Protein AF-T1GBI0-F1 (afdb_monomer_lite)

Organism: Megaselia scalaris (NCBI:txid36166)

Structure (mmCIF, N/CA/C/O backbone):
data_AF-T1GBI0-F1
#
_entry.id   AF-T1GBI0-F1
#
loop_
_atom_site.group_PDB
_atom_site.id
_atom_site.type_symbol
_atom_site.label_atom_id
_atom_site.label_alt_id
_atom_site.label_comp_id
_atom_site.label_asym_id
_atom_site.label_entity_id
_atom_site.label_seq_id
_atom_site.pdbx_PDB_ins_code
_atom_site.Cartn_x
_atom_site.Cartn_y
_atom_site.Cartn_z
_atom_site.occupancy
_atom_site.B_iso_or_equiv
_atom_site.auth_seq_id
_atom_site.auth_comp_id
_atom_site.auth_asym_id
_atom_site.auth_atom_id
_atom_site.pdbx_PDB_model_num
ATOM 1 N N . MET A 1 1 ? -15.115 -3.124 -24.821 1.00 35.88 1 MET A N 1
ATOM 2 C CA . MET A 1 1 ? -15.001 -4.104 -23.710 1.00 35.88 1 MET A CA 1
ATOM 3 C C . MET A 1 1 ? -14.069 -5.283 -24.064 1.00 35.88 1 MET A C 1
ATOM 5 O O . MET A 1 1 ? -14.126 -6.316 -23.413 1.00 35.88 1 MET A O 1
ATOM 9 N N . SER A 1 2 ? -13.185 -5.127 -25.064 1.00 37.44 2 SER A N 1
ATOM 10 C CA . SER A 1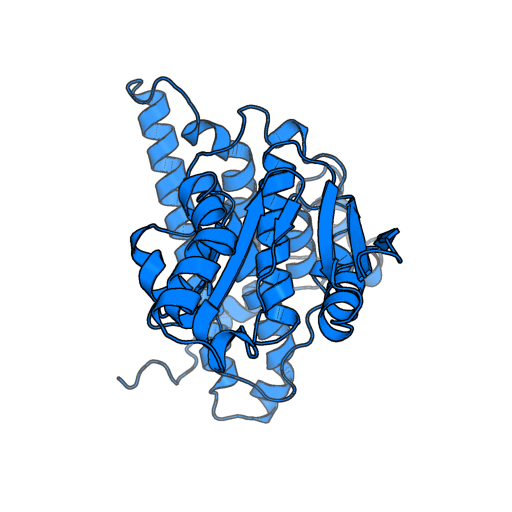 2 ? -12.322 -6.178 -25.642 1.00 37.44 2 SER A CA 1
ATOM 11 C C . SER A 1 2 ? -10.812 -5.949 -25.455 1.00 37.44 2 SER A C 1
ATOM 13 O O . SER A 1 2 ? -10.048 -6.889 -25.641 1.00 37.44 2 SER A O 1
ATOM 15 N N . ASP A 1 3 ? -10.377 -4.755 -25.039 1.00 45.44 3 ASP A N 1
ATOM 16 C CA . ASP A 1 3 ? -8.953 -4.362 -25.089 1.00 45.44 3 ASP A CA 1
ATOM 17 C C . ASP A 1 3 ? -8.144 -4.690 -23.824 1.00 45.44 3 ASP A C 1
ATOM 19 O O . ASP A 1 3 ? -6.932 -4.510 -23.794 1.00 45.44 3 ASP A O 1
ATOM 23 N N . PHE A 1 4 ? -8.779 -5.228 -22.779 1.00 55.19 4 PHE A N 1
ATOM 24 C CA . PHE A 1 4 ? -8.096 -5.593 -21.528 1.00 55.19 4 PHE A CA 1
ATOM 25 C C . PHE A 1 4 ? -7.429 -6.978 -21.548 1.00 55.19 4 PHE A C 1
ATOM 27 O O . PHE A 1 4 ? -6.825 -7.364 -20.552 1.00 55.19 4 PHE A O 1
ATOM 34 N N . LYS A 1 5 ? -7.554 -7.749 -22.638 1.00 62.16 5 LYS A N 1
ATOM 35 C CA . LYS A 1 5 ? -7.064 -9.141 -22.691 1.00 62.16 5 LYS A CA 1
ATOM 36 C C . LYS A 1 5 ? -5.706 -9.318 -23.361 1.00 62.16 5 LYS A C 1
ATOM 38 O O . LYS A 1 5 ? -5.047 -10.320 -23.102 1.00 62.16 5 LYS A O 1
ATOM 43 N N . ASN A 1 6 ? -5.295 -8.387 -24.217 1.00 81.69 6 ASN A N 1
ATOM 44 C CA . ASN A 1 6 ? -4.076 -8.556 -24.998 1.00 81.69 6 ASN A CA 1
ATOM 45 C C . ASN A 1 6 ? -2.936 -7.743 -24.387 1.00 81.69 6 ASN A C 1
ATOM 47 O O . ASN A 1 6 ? -3.083 -6.550 -24.125 1.00 81.69 6 ASN A O 1
ATOM 51 N N . ILE A 1 7 ? -1.810 -8.418 -24.173 1.00 88.56 7 ILE A N 1
ATOM 52 C CA . ILE A 1 7 ? -0.533 -7.793 -23.832 1.00 88.56 7 ILE A CA 1
ATOM 53 C C . ILE A 1 7 ? -0.075 -7.000 -25.062 1.00 88.56 7 ILE A C 1
ATOM 55 O O . ILE A 1 7 ? -0.043 -7.550 -26.166 1.00 88.56 7 ILE A O 1
ATOM 59 N N . ASN A 1 8 ? 0.225 -5.716 -24.882 1.00 91.06 8 ASN A N 1
ATOM 60 C CA . ASN A 1 8 ? 0.738 -4.839 -25.933 1.00 91.06 8 ASN A CA 1
ATOM 61 C C . ASN A 1 8 ? 2.263 -4.639 -25.803 1.00 91.06 8 ASN A C 1
ATOM 63 O O . ASN A 1 8 ? 2.906 -5.202 -24.921 1.00 91.06 8 ASN A O 1
ATOM 67 N N . GLU A 1 9 ? 2.859 -3.878 -26.721 1.00 93.81 9 GLU A N 1
ATOM 68 C CA . GLU A 1 9 ? 4.308 -3.634 -26.725 1.00 93.81 9 GLU A CA 1
ATOM 69 C C . GLU A 1 9 ? 4.762 -2.824 -25.497 1.00 93.81 9 GLU A C 1
ATOM 71 O O . GLU A 1 9 ? 5.751 -3.173 -24.855 1.00 93.81 9 GLU A O 1
ATOM 76 N N . ASP A 1 10 ? 3.989 -1.807 -25.109 1.00 93.44 10 ASP A N 1
ATOM 77 C CA . ASP A 1 10 ? 4.275 -0.963 -23.943 1.00 93.44 10 ASP A CA 1
ATOM 78 C C . ASP A 1 10 ? 4.263 -1.761 -22.628 1.00 93.44 10 ASP A C 1
ATOM 80 O O . ASP A 1 10 ? 5.096 -1.531 -21.752 1.00 93.44 10 ASP A O 1
ATOM 84 N N . ASP A 1 11 ? 3.357 -2.735 -22.501 1.00 93.31 11 ASP A N 1
ATOM 85 C CA . ASP A 1 11 ? 3.278 -3.670 -21.377 1.00 93.31 11 ASP A CA 1
ATOM 86 C C . ASP A 1 11 ? 4.585 -4.476 -21.253 1.00 93.31 11 ASP A C 1
ATOM 88 O O . ASP A 1 11 ? 5.109 -4.660 -20.152 1.00 93.31 11 ASP A O 1
ATOM 92 N N . LEU A 1 12 ? 5.137 -4.937 -22.383 1.00 93.25 12 LEU A N 1
ATOM 93 C CA . LEU A 1 12 ? 6.394 -5.689 -22.416 1.00 93.25 12 LEU A CA 1
ATOM 94 C C . LEU A 1 12 ? 7.598 -4.798 -22.104 1.00 93.25 12 LEU A C 1
ATOM 96 O O . LEU A 1 12 ? 8.472 -5.215 -21.347 1.00 93.25 12 LEU A O 1
ATOM 100 N N . PHE A 1 13 ? 7.639 -3.567 -22.623 1.00 95.88 13 PHE A N 1
ATOM 101 C CA . PHE A 1 13 ? 8.685 -2.611 -22.254 1.00 95.88 13 PHE A CA 1
ATOM 102 C C . PHE A 1 13 ? 8.647 -2.273 -20.765 1.00 95.88 13 PHE A C 1
ATOM 104 O O . PHE A 1 13 ? 9.695 -2.260 -20.120 1.00 95.88 13 PHE A O 1
ATOM 111 N N . LEU A 1 14 ? 7.453 -2.071 -20.201 1.00 96.50 14 LEU A N 1
ATOM 112 C CA . LEU A 1 14 ? 7.280 -1.871 -18.766 1.00 96.50 14 LEU A CA 1
ATOM 113 C C . LEU A 1 14 ? 7.783 -3.086 -17.979 1.00 96.50 14 LEU A C 1
ATOM 115 O O . LEU A 1 14 ? 8.526 -2.914 -17.017 1.00 96.50 14 LEU A O 1
ATOM 119 N N . PHE A 1 15 ? 7.430 -4.306 -18.396 1.00 95.81 15 PHE A N 1
ATOM 120 C CA . PHE A 1 15 ? 7.910 -5.530 -17.753 1.00 95.81 15 PHE A CA 1
ATOM 121 C C . PHE A 1 15 ? 9.444 -5.624 -17.766 1.00 95.81 15 PHE A C 1
ATOM 123 O O . PHE A 1 15 ? 10.054 -5.853 -16.721 1.00 95.81 15 PHE A O 1
ATOM 130 N N . CYS A 1 16 ? 10.073 -5.386 -18.919 1.00 95.81 16 CYS A N 1
ATOM 131 C CA . CYS A 1 16 ? 11.530 -5.383 -19.058 1.00 95.81 16 CYS A CA 1
ATOM 132 C C . CYS A 1 16 ? 12.198 -4.307 -18.192 1.00 95.81 16 CYS A C 1
ATOM 134 O O . CYS A 1 16 ? 13.249 -4.561 -17.612 1.00 95.81 16 CYS A O 1
ATOM 136 N N . ASP A 1 17 ? 11.600 -3.120 -18.064 1.00 96.62 17 ASP A N 1
ATOM 137 C CA . ASP A 1 17 ? 12.143 -2.069 -17.200 1.00 96.62 17 ASP A CA 1
ATOM 138 C C . ASP A 1 17 ? 12.028 -2.416 -15.705 1.00 96.62 17 ASP A C 1
ATOM 140 O O . ASP A 1 17 ? 12.900 -2.035 -14.920 1.00 96.62 17 ASP A O 1
ATOM 144 N N . LEU A 1 18 ? 10.974 -3.133 -15.297 1.00 95.88 18 LEU A N 1
ATOM 145 C CA . LEU A 1 18 ? 10.798 -3.611 -13.919 1.00 95.88 18 LEU A CA 1
ATOM 146 C C . LEU A 1 18 ? 11.784 -4.736 -13.565 1.00 95.88 18 LEU A C 1
ATOM 148 O O . LEU A 1 18 ? 12.277 -4.783 -12.438 1.00 95.88 18 LEU A O 1
ATOM 152 N N . PHE A 1 19 ? 12.093 -5.612 -14.524 1.00 93.62 19 PHE A N 1
ATOM 153 C CA . PHE A 1 19 ? 12.968 -6.778 -14.359 1.00 93.62 19 PHE A CA 1
ATOM 154 C C . PHE A 1 19 ? 14.165 -6.718 -15.322 1.00 93.62 19 PHE A C 1
ATOM 156 O O . PHE A 1 19 ? 14.331 -7.579 -16.182 1.00 93.62 19 PHE A O 1
ATOM 163 N N . TYR A 1 20 ? 14.985 -5.673 -15.176 1.00 93.12 20 TYR A N 1
ATOM 164 C CA . TYR A 1 20 ? 15.986 -5.284 -16.174 1.00 93.12 20 TYR A CA 1
ATOM 165 C C . TYR A 1 20 ? 17.278 -6.118 -16.144 1.00 93.12 20 TYR A C 1
ATOM 167 O O . TYR A 1 20 ? 17.449 -7.030 -16.950 1.00 93.12 20 TYR A O 1
ATOM 175 N N . LEU A 1 21 ? 18.219 -5.811 -15.243 1.00 90.44 21 LEU A N 1
ATOM 176 C CA . LEU A 1 21 ? 19.516 -6.490 -15.144 1.00 90.44 21 LEU A CA 1
ATOM 177 C C . LEU A 1 21 ? 19.934 -6.684 -13.675 1.00 90.44 21 LEU A C 1
ATOM 179 O O . LEU A 1 21 ? 19.479 -5.941 -12.806 1.00 90.44 21 LEU A O 1
ATOM 183 N N . PRO A 1 22 ? 20.857 -7.621 -13.373 1.00 83.31 22 PRO A N 1
ATOM 184 C CA . PRO A 1 22 ? 21.276 -7.903 -11.996 1.00 83.31 22 PRO A CA 1
ATOM 185 C C . PRO A 1 22 ? 21.864 -6.708 -11.231 1.00 83.31 22 PRO A C 1
ATOM 187 O O . PRO A 1 22 ? 21.691 -6.631 -10.021 1.00 83.31 22 PRO A O 1
ATOM 190 N N . PHE A 1 23 ? 22.539 -5.788 -11.929 1.00 82.94 23 PHE A N 1
ATOM 191 C CA . PHE A 1 23 ? 23.244 -4.635 -11.343 1.00 82.94 23 PHE A CA 1
ATOM 192 C C . PHE A 1 23 ? 22.687 -3.287 -11.822 1.00 82.94 23 PHE A C 1
ATOM 194 O O . PHE A 1 23 ? 23.296 -2.233 -11.623 1.00 82.94 23 PHE A O 1
ATOM 201 N N . GLN A 1 24 ? 21.530 -3.296 -12.489 1.00 87.56 24 GLN A N 1
ATOM 202 C CA . GLN A 1 24 ? 20.922 -2.085 -13.022 1.00 87.56 24 GLN A CA 1
ATOM 203 C C . GLN A 1 24 ? 19.400 -2.214 -13.081 1.00 87.56 24 GLN A C 1
ATOM 205 O O . GLN A 1 24 ? 18.864 -3.161 -13.648 1.00 87.56 24 GLN A O 1
ATOM 210 N N . HIS A 1 25 ? 18.715 -1.200 -12.556 1.00 92.12 25 HIS A N 1
ATOM 211 C CA . HIS A 1 25 ? 17.270 -1.038 -12.708 1.00 92.12 25 HIS A CA 1
ATOM 212 C C . HIS A 1 25 ? 16.940 -0.372 -14.048 1.00 92.12 25 HIS A C 1
ATOM 214 O O . HIS A 1 25 ? 17.689 0.498 -14.505 1.00 92.12 25 HIS A O 1
ATOM 220 N N . GLY A 1 26 ? 15.815 -0.751 -14.657 1.00 95.31 26 GLY A N 1
ATOM 221 C CA . GLY A 1 26 ? 15.308 -0.103 -15.866 1.00 95.31 26 GLY A CA 1
ATOM 222 C C . GLY A 1 26 ? 14.770 1.303 -15.596 1.00 95.31 26 GLY A C 1
ATOM 223 O O . GLY A 1 26 ? 14.670 1.759 -14.450 1.00 95.31 26 GLY A O 1
ATOM 224 N N . ASN A 1 27 ? 14.410 2.024 -16.656 1.00 95.38 27 ASN A N 1
ATOM 225 C CA . ASN A 1 27 ? 14.072 3.445 -16.538 1.00 95.38 27 ASN A CA 1
ATOM 226 C C . ASN A 1 27 ? 12.768 3.670 -15.763 1.00 95.38 27 ASN A C 1
ATOM 228 O O . ASN A 1 27 ? 12.730 4.523 -14.870 1.00 95.38 27 ASN A O 1
ATOM 232 N N . GLN A 1 28 ? 11.715 2.894 -16.049 1.00 95.25 28 GLN A N 1
ATOM 233 C CA . GLN A 1 28 ? 10.468 2.982 -15.276 1.00 95.25 28 GLN A CA 1
ATOM 234 C C . GLN A 1 28 ? 10.662 2.560 -13.814 1.00 95.25 28 GLN A C 1
ATOM 236 O O . GLN A 1 28 ? 10.143 3.222 -12.917 1.00 95.25 28 GLN A O 1
ATOM 241 N N . ALA A 1 29 ? 11.461 1.524 -13.549 1.00 95.38 29 ALA A N 1
ATOM 242 C CA . ALA A 1 29 ? 11.787 1.097 -12.188 1.00 95.38 29 ALA A CA 1
ATOM 243 C C . ALA A 1 29 ? 12.472 2.209 -11.376 1.00 95.38 29 ALA A C 1
ATOM 245 O O . ALA A 1 29 ? 12.060 2.522 -10.256 1.00 95.38 29 ALA A O 1
ATOM 246 N N . LEU A 1 30 ? 13.475 2.869 -11.966 1.00 95.12 30 LEU A N 1
ATOM 247 C CA . LEU A 1 30 ? 14.145 4.015 -11.350 1.00 95.12 30 LEU A CA 1
ATOM 248 C C . LEU A 1 30 ? 13.190 5.188 -11.132 1.00 95.12 30 LEU A C 1
ATOM 250 O O . LEU A 1 30 ? 13.275 5.861 -10.106 1.00 95.12 30 LEU A O 1
ATOM 254 N N . LYS A 1 31 ? 12.282 5.448 -12.076 1.00 96.00 31 LYS A N 1
ATOM 255 C CA . LYS A 1 31 ? 11.268 6.495 -11.929 1.00 96.00 31 LYS A CA 1
ATOM 256 C C . LYS A 1 31 ? 10.379 6.232 -10.712 1.00 96.00 31 LYS A C 1
ATOM 258 O O . LYS A 1 31 ? 10.250 7.119 -9.876 1.00 96.00 31 LYS A O 1
ATOM 263 N N . ILE A 1 32 ? 9.855 5.013 -10.566 1.00 96.75 32 ILE A N 1
ATOM 264 C CA . ILE A 1 32 ? 9.028 4.600 -9.420 1.00 96.75 32 ILE A CA 1
ATOM 265 C C . ILE A 1 32 ? 9.794 4.775 -8.097 1.00 96.75 32 ILE A C 1
ATOM 267 O O . ILE A 1 32 ? 9.272 5.394 -7.170 1.00 96.75 32 ILE A O 1
ATOM 271 N N . LEU A 1 33 ? 11.043 4.293 -8.021 1.00 95.38 33 LEU A N 1
ATOM 272 C CA . LEU A 1 33 ? 11.901 4.446 -6.835 1.00 95.38 33 LEU A CA 1
ATOM 273 C C . LEU A 1 33 ? 12.103 5.920 -6.454 1.00 95.38 33 LEU A C 1
ATOM 275 O O . LEU A 1 33 ? 11.929 6.301 -5.295 1.00 95.38 33 LEU A O 1
ATOM 279 N N . ASN A 1 34 ? 12.472 6.752 -7.431 1.00 96.00 34 ASN A N 1
ATOM 280 C CA . ASN A 1 34 ? 12.736 8.176 -7.225 1.00 96.00 34 ASN A CA 1
ATOM 281 C C . ASN A 1 34 ? 11.472 8.949 -6.835 1.00 96.00 34 ASN A C 1
ATOM 283 O O . ASN A 1 34 ? 11.536 9.825 -5.972 1.00 96.00 34 ASN A O 1
ATOM 287 N N . ASP A 1 35 ? 10.337 8.647 -7.467 1.00 97.19 35 ASP A N 1
ATOM 288 C CA . ASP A 1 35 ? 9.062 9.303 -7.186 1.00 97.19 35 ASP A CA 1
ATOM 289 C C . ASP A 1 35 ? 8.581 8.984 -5.773 1.00 97.19 35 ASP A C 1
ATOM 291 O O . ASP A 1 35 ? 8.283 9.915 -5.025 1.00 97.19 35 ASP A O 1
ATOM 295 N N . PHE A 1 36 ? 8.600 7.713 -5.358 1.00 96.69 36 PHE A N 1
ATOM 296 C CA . PHE A 1 36 ? 8.225 7.342 -3.992 1.00 96.69 36 PHE A CA 1
ATOM 297 C C . PHE A 1 36 ? 9.132 8.007 -2.948 1.00 96.69 36 PHE A C 1
ATOM 299 O O . PHE A 1 36 ? 8.645 8.621 -1.997 1.00 96.69 36 PHE A O 1
ATOM 306 N N . TYR A 1 37 ? 10.454 7.937 -3.141 1.00 94.75 37 TYR A N 1
ATOM 307 C CA . TYR A 1 37 ? 11.414 8.557 -2.226 1.00 94.75 37 TYR A CA 1
ATOM 308 C C . TYR A 1 37 ? 11.202 10.068 -2.107 1.00 94.75 37 TYR A C 1
ATOM 310 O O . TYR A 1 37 ? 11.219 10.618 -1.004 1.00 94.75 37 TYR A O 1
ATOM 318 N N . TRP A 1 38 ? 10.974 10.754 -3.228 1.00 96.12 38 TRP A N 1
ATOM 319 C CA . TRP A 1 38 ? 10.718 12.188 -3.205 1.00 96.12 38 TRP A CA 1
ATOM 320 C C . TRP A 1 38 ? 9.392 12.511 -2.510 1.00 96.12 38 TRP A C 1
ATOM 322 O O . TRP A 1 38 ? 9.366 13.408 -1.670 1.00 96.12 38 TRP A O 1
ATOM 332 N N . LEU A 1 39 ? 8.317 11.772 -2.806 1.00 96.75 39 LEU A N 1
ATOM 333 C CA . LEU A 1 39 ? 6.999 11.984 -2.198 1.00 96.75 39 LEU A CA 1
ATOM 334 C C . LEU A 1 39 ? 7.054 11.824 -0.679 1.00 96.75 39 LEU A C 1
ATOM 336 O O . LEU A 1 39 ? 6.554 12.692 0.035 1.00 96.75 39 LEU A O 1
ATOM 340 N N . LYS A 1 40 ? 7.729 10.776 -0.192 1.00 93.31 40 LYS A N 1
ATOM 341 C CA . LYS A 1 40 ? 7.941 10.532 1.239 1.00 93.31 40 LYS A CA 1
ATOM 342 C C . LYS A 1 40 ? 8.684 11.693 1.911 1.00 93.31 40 LYS A C 1
ATOM 344 O O . LYS A 1 40 ? 8.194 12.246 2.887 1.00 93.31 40 LYS A O 1
ATOM 349 N N . ASN A 1 41 ? 9.836 12.102 1.375 1.00 91.94 41 ASN A N 1
ATOM 350 C CA . ASN A 1 41 ? 10.677 13.117 2.027 1.00 91.94 41 ASN A CA 1
ATOM 351 C C . ASN A 1 41 ? 10.103 14.538 1.962 1.00 91.94 41 ASN A C 1
ATOM 353 O O . ASN A 1 41 ? 10.421 15.362 2.818 1.00 91.94 41 ASN A O 1
ATOM 357 N N . ASN A 1 42 ? 9.268 14.831 0.962 1.00 93.19 42 ASN A N 1
ATOM 358 C CA . ASN A 1 42 ? 8.660 16.149 0.772 1.00 93.19 42 ASN A CA 1
ATOM 359 C C . ASN A 1 42 ? 7.214 16.220 1.288 1.00 93.19 42 ASN A C 1
ATOM 361 O O . ASN A 1 42 ? 6.547 17.223 1.059 1.00 93.19 42 ASN A O 1
ATOM 365 N N . ALA A 1 43 ? 6.718 15.205 2.005 1.00 92.94 43 ALA A N 1
ATOM 366 C CA . ALA A 1 43 ? 5.341 15.174 2.507 1.00 92.94 43 ALA A CA 1
ATOM 367 C C . ALA A 1 43 ? 5.023 16.301 3.513 1.00 92.94 43 ALA A C 1
ATOM 369 O O . ALA A 1 43 ? 3.879 16.739 3.607 1.00 92.94 43 ALA A O 1
ATOM 370 N N . ASN A 1 44 ? 6.031 16.850 4.203 1.00 90.94 44 ASN A N 1
ATOM 371 C CA . ASN A 1 44 ? 5.878 17.950 5.170 1.00 90.94 44 ASN A CA 1
ATOM 372 C C . ASN A 1 44 ? 5.204 19.211 4.599 1.00 90.94 44 ASN A C 1
ATOM 374 O O . ASN A 1 44 ? 4.603 19.991 5.343 1.00 90.94 44 ASN A O 1
ATOM 378 N N . VAL A 1 45 ? 5.251 19.411 3.277 1.00 91.25 45 VAL A N 1
ATOM 379 C CA . VAL A 1 45 ? 4.551 20.527 2.618 1.00 91.25 45 VAL A CA 1
ATOM 380 C C . VAL A 1 45 ? 3.027 20.447 2.791 1.00 91.25 45 VAL A C 1
ATOM 382 O O . VAL A 1 45 ? 2.353 21.470 2.717 1.00 91.25 45 VAL A O 1
ATOM 385 N N . LEU A 1 46 ? 2.480 19.254 3.057 1.00 90.44 46 LEU A N 1
ATOM 386 C CA . LEU A 1 46 ? 1.044 19.009 3.237 1.00 90.44 46 LEU A CA 1
ATOM 387 C C . LEU A 1 46 ? 0.538 19.385 4.639 1.00 90.44 46 LEU A C 1
ATOM 389 O O . LEU A 1 46 ? -0.619 19.787 4.783 1.00 90.44 46 LEU A O 1
ATOM 393 N N . VAL A 1 47 ? 1.414 19.295 5.645 1.00 86.50 47 VAL A N 1
ATOM 394 C CA . VAL A 1 47 ? 1.134 19.628 7.057 1.00 86.50 47 VAL A CA 1
ATOM 395 C C . VAL A 1 47 ? 1.218 21.141 7.300 1.00 86.50 47 VAL A C 1
ATOM 397 O O . VAL A 1 47 ? 0.560 21.678 8.187 1.00 86.50 47 VAL A O 1
ATOM 400 N N . SER A 1 48 ? 2.000 21.844 6.474 1.00 72.88 48 SER A N 1
ATOM 401 C CA . SER A 1 48 ? 2.352 23.259 6.638 1.00 72.88 48 SER A CA 1
ATOM 402 C C . SER A 1 48 ? 1.140 24.176 6.894 1.00 72.88 48 SER A C 1
ATOM 404 O O . SER A 1 48 ? 0.190 24.231 6.109 1.00 72.88 48 SER A O 1
ATOM 406 N N . GLY A 1 49 ? 1.207 24.958 7.980 1.00 64.12 49 GLY A N 1
ATOM 407 C CA . GLY A 1 49 ? 0.085 25.759 8.491 1.00 64.12 49 GLY A CA 1
ATOM 408 C C . GLY A 1 49 ? -0.308 26.993 7.666 1.00 64.12 49 GLY A C 1
ATOM 409 O O . GLY A 1 49 ? -1.432 27.474 7.798 1.00 64.12 49 GLY A O 1
ATOM 410 N N . ASN A 1 50 ? 0.558 27.506 6.784 1.00 70.88 50 ASN A N 1
ATOM 411 C CA . ASN A 1 50 ? 0.247 28.681 5.959 1.00 70.88 50 ASN A CA 1
ATOM 412 C C . ASN A 1 50 ? 0.020 28.317 4.484 1.00 70.88 50 ASN A C 1
ATOM 414 O O . ASN A 1 50 ? 0.794 28.690 3.603 1.00 70.88 50 ASN A O 1
ATOM 418 N N . LYS A 1 51 ? -1.086 27.617 4.206 1.00 74.44 51 LYS A N 1
ATOM 419 C CA . LYS A 1 51 ? -1.499 27.204 2.846 1.00 74.44 51 LYS A CA 1
ATOM 420 C C . LYS A 1 51 ? -1.770 28.376 1.881 1.00 74.44 51 LYS A C 1
ATOM 422 O O . LYS A 1 51 ? -1.993 28.149 0.693 1.00 74.44 51 LYS A O 1
ATOM 427 N N . ASN A 1 52 ? -1.751 29.615 2.378 1.00 75.75 52 ASN A N 1
ATOM 428 C CA . ASN A 1 52 ? -1.975 30.831 1.596 1.00 75.75 52 ASN A CA 1
ATOM 429 C C . ASN A 1 52 ? -0.686 31.432 1.009 1.00 75.75 52 ASN A C 1
ATOM 431 O O . ASN A 1 52 ? -0.783 32.302 0.144 1.00 75.75 52 ASN A O 1
ATOM 435 N N . ASP A 1 53 ? 0.501 30.988 1.439 1.00 85.19 53 ASP A N 1
ATOM 436 C CA . ASP A 1 53 ? 1.761 31.397 0.810 1.00 85.19 53 ASP A CA 1
ATOM 437 C C . ASP A 1 53 ? 1.832 30.828 -0.627 1.00 85.19 53 ASP A C 1
ATOM 439 O O . ASP A 1 53 ? 1.704 29.609 -0.805 1.00 85.19 53 ASP A O 1
ATOM 443 N N . PRO A 1 54 ? 2.037 31.668 -1.663 1.00 86.69 54 PRO A N 1
ATOM 444 C CA . PRO A 1 54 ? 2.168 31.218 -3.049 1.00 86.69 54 PRO A CA 1
ATOM 445 C C . PRO A 1 54 ? 3.213 30.112 -3.249 1.00 86.69 54 PRO A C 1
ATOM 447 O O . PRO A 1 54 ? 2.983 29.196 -4.041 1.00 86.69 54 PRO A O 1
ATOM 450 N N . ASN A 1 55 ? 4.329 30.164 -2.516 1.00 87.06 55 ASN A N 1
ATOM 451 C CA . ASN A 1 55 ? 5.398 29.171 -2.614 1.00 87.06 55 ASN A CA 1
ATOM 452 C C . ASN A 1 55 ? 4.954 27.820 -2.041 1.00 87.06 55 ASN A C 1
ATOM 454 O O . ASN A 1 55 ? 5.161 26.783 -2.670 1.00 87.06 55 ASN A O 1
ATOM 458 N N . VAL A 1 56 ? 4.278 27.830 -0.886 1.00 87.56 56 VAL A N 1
ATOM 459 C CA . VAL A 1 56 ? 3.733 26.616 -0.252 1.00 87.56 56 VAL A CA 1
ATOM 460 C C . VAL A 1 56 ? 2.639 26.009 -1.124 1.00 87.56 56 VAL A C 1
ATOM 462 O O . VAL A 1 56 ? 2.631 24.804 -1.360 1.00 87.56 56 VAL A O 1
ATOM 465 N N . LYS A 1 57 ? 1.752 26.837 -1.685 1.00 89.62 57 LYS A N 1
ATOM 466 C CA . LYS A 1 57 ? 0.701 26.374 -2.597 1.00 89.62 57 LYS A CA 1
ATOM 467 C C . LYS A 1 57 ? 1.278 25.708 -3.848 1.00 89.62 57 LYS A C 1
ATOM 469 O O . LYS A 1 57 ? 0.780 24.659 -4.250 1.00 89.62 57 LYS A O 1
ATOM 474 N N . SER A 1 58 ? 2.328 26.285 -4.437 1.00 91.38 58 SER A N 1
ATOM 475 C CA . SER A 1 58 ? 3.026 25.687 -5.581 1.00 91.38 58 SER A CA 1
ATOM 476 C C . SER A 1 58 ? 3.670 24.345 -5.217 1.00 91.38 58 SER A C 1
ATOM 478 O O . SER A 1 58 ? 3.538 23.388 -5.974 1.00 91.38 58 SER A O 1
ATOM 480 N N . ALA A 1 59 ? 4.314 24.249 -4.051 1.00 92.75 59 ALA A N 1
ATOM 481 C CA . ALA A 1 59 ? 4.926 23.006 -3.577 1.00 92.75 59 ALA A CA 1
ATOM 482 C C . ALA A 1 59 ? 3.883 21.904 -3.311 1.00 92.75 59 ALA A C 1
ATOM 484 O O . ALA A 1 59 ? 4.089 20.749 -3.680 1.00 92.75 59 ALA A O 1
ATOM 485 N N . ILE A 1 60 ? 2.727 22.258 -2.736 1.00 93.50 60 ILE A N 1
ATOM 486 C CA . ILE A 1 60 ? 1.599 21.332 -2.555 1.00 93.50 60 ILE A CA 1
ATOM 487 C C . ILE A 1 60 ? 1.083 20.842 -3.914 1.00 93.50 60 ILE A C 1
ATOM 489 O O . ILE A 1 60 ? 0.841 19.649 -4.085 1.00 93.50 60 ILE A O 1
ATOM 493 N N . GLN A 1 61 ? 0.928 21.737 -4.895 1.00 93.94 61 GLN A N 1
ATOM 494 C CA . GLN A 1 61 ? 0.490 21.355 -6.241 1.00 93.94 61 GLN A CA 1
ATOM 495 C C . GLN A 1 61 ? 1.485 20.420 -6.933 1.00 93.94 61 GLN A C 1
ATOM 497 O O . GLN A 1 61 ? 1.059 19.442 -7.543 1.00 93.94 61 GLN A O 1
ATOM 502 N N . GLU A 1 62 ? 2.788 20.680 -6.808 1.00 96.19 62 GLU A N 1
ATOM 503 C CA . GLU A 1 62 ? 3.831 19.787 -7.318 1.00 96.19 62 GLU A CA 1
ATOM 504 C C . GLU A 1 62 ? 3.741 18.404 -6.662 1.00 96.19 62 GLU A C 1
ATOM 506 O O . GLU A 1 62 ? 3.761 17.388 -7.361 1.00 96.19 62 GLU A O 1
ATOM 511 N N . TRP A 1 63 ? 3.570 18.361 -5.336 1.00 96.94 63 TRP A N 1
ATOM 512 C CA . TRP A 1 63 ? 3.439 17.106 -4.602 1.00 96.94 63 TRP A CA 1
ATOM 513 C C . TRP A 1 63 ? 2.222 16.301 -5.064 1.00 96.94 63 TRP A C 1
ATOM 515 O O . TRP A 1 63 ? 2.353 15.121 -5.384 1.00 96.94 63 TRP A O 1
ATOM 525 N N . ILE A 1 64 ? 1.057 16.946 -5.188 1.00 96.19 64 ILE A N 1
ATOM 526 C CA . ILE A 1 64 ? -0.180 16.307 -5.664 1.00 96.19 64 ILE A CA 1
ATOM 527 C C . ILE A 1 64 ? -0.033 15.827 -7.114 1.00 96.19 64 ILE A C 1
ATOM 529 O O . ILE A 1 64 ? -0.432 14.715 -7.447 1.00 96.19 64 ILE A O 1
ATOM 533 N N . GLN A 1 65 ? 0.562 16.632 -7.997 1.00 97.19 65 GLN A N 1
ATOM 534 C CA . GLN A 1 65 ? 0.758 16.230 -9.390 1.00 97.19 65 GLN A CA 1
ATOM 535 C C . GLN A 1 65 ? 1.700 15.024 -9.495 1.00 97.19 65 GLN A C 1
ATOM 537 O O . GLN A 1 65 ? 1.502 14.133 -10.324 1.00 97.19 65 GLN A O 1
ATOM 542 N N . ARG A 1 66 ? 2.749 14.990 -8.670 1.00 97.88 66 ARG A N 1
ATOM 543 C CA . ARG A 1 66 ? 3.697 13.878 -8.654 1.00 97.88 66 ARG A CA 1
ATOM 544 C C . ARG A 1 66 ? 3.096 12.619 -8.032 1.00 97.88 66 ARG A C 1
ATOM 546 O O . ARG A 1 66 ? 3.369 11.535 -8.539 1.00 97.88 66 ARG A O 1
ATOM 553 N N . SER A 1 67 ? 2.245 12.743 -7.012 1.00 97.75 67 SER A N 1
ATOM 554 C CA . SER A 1 67 ? 1.544 11.597 -6.423 1.00 97.75 67 SER A CA 1
ATOM 555 C C . SER A 1 67 ? 0.533 10.980 -7.393 1.00 97.75 67 SER A C 1
ATOM 557 O O . SER A 1 67 ? 0.470 9.760 -7.497 1.00 97.75 67 SER A O 1
ATOM 559 N N . GLN A 1 68 ? -0.167 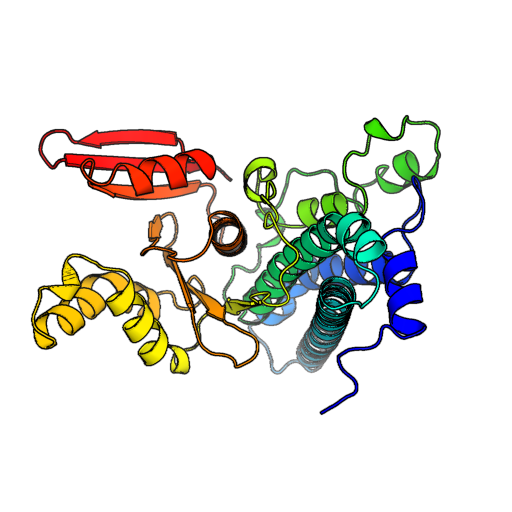11.795 -8.192 1.00 97.56 68 GLN A N 1
ATOM 560 C CA . GLN A 1 68 ? -1.038 11.312 -9.273 1.00 97.56 68 GLN A CA 1
ATOM 561 C C . GLN A 1 68 ? -0.258 10.520 -10.328 1.00 97.56 68 GLN A C 1
ATOM 563 O O . GLN A 1 68 ? -0.632 9.400 -10.662 1.00 97.56 68 GLN A O 1
ATOM 568 N N . LYS A 1 69 ? 0.879 11.050 -10.797 1.00 96.94 69 LYS A N 1
ATOM 569 C CA . LYS A 1 69 ? 1.757 10.329 -11.739 1.00 96.94 69 LYS A CA 1
ATOM 570 C C . LYS A 1 69 ? 2.281 9.014 -11.158 1.00 96.94 69 LYS A C 1
ATOM 572 O O . LYS A 1 69 ? 2.449 8.043 -11.891 1.00 96.94 69 LYS A O 1
ATOM 577 N N . PHE A 1 70 ? 2.565 8.980 -9.857 1.00 97.75 70 PHE A N 1
ATOM 578 C CA . PHE A 1 70 ? 2.979 7.758 -9.172 1.00 97.75 70 PHE A CA 1
ATOM 579 C C . PHE A 1 70 ? 1.845 6.719 -9.114 1.00 97.75 70 PHE A C 1
ATOM 581 O O . PHE A 1 70 ? 2.087 5.547 -9.409 1.00 97.75 70 PHE A O 1
ATOM 588 N N . ASP A 1 71 ? 0.612 7.141 -8.814 1.00 96.88 71 ASP A N 1
ATOM 589 C CA . ASP A 1 71 ? -0.583 6.282 -8.832 1.00 96.88 71 ASP A CA 1
ATOM 590 C C . ASP A 1 71 ? -0.852 5.717 -10.241 1.00 96.88 71 ASP A C 1
ATOM 592 O O . ASP A 1 71 ? -1.061 4.513 -10.385 1.00 96.88 71 ASP A O 1
ATOM 596 N N . GLU A 1 72 ? -0.721 6.534 -11.294 1.00 96.06 72 GLU A N 1
ATOM 597 C CA . GLU A 1 72 ? -0.822 6.102 -12.701 1.00 96.06 72 GLU A CA 1
ATOM 598 C C . GLU A 1 72 ? 0.235 5.044 -13.071 1.00 96.06 72 GLU A C 1
ATOM 600 O O . GLU A 1 72 ? -0.073 4.034 -13.718 1.00 96.06 72 GLU A O 1
ATOM 605 N N . CYS A 1 73 ? 1.486 5.238 -12.637 1.00 95.38 73 CYS A N 1
ATOM 606 C CA . CYS A 1 73 ? 2.552 4.250 -12.814 1.00 95.38 73 CYS A CA 1
ATOM 607 C C . CYS A 1 73 ? 2.206 2.932 -12.101 1.00 95.38 73 CYS A C 1
ATOM 609 O O . CYS A 1 73 ? 2.289 1.865 -12.712 1.00 95.38 73 CYS A O 1
ATOM 611 N N . CYS A 1 74 ? 1.763 2.987 -10.840 1.00 95.19 74 CYS A N 1
ATOM 612 C CA . CYS A 1 74 ? 1.343 1.799 -10.088 1.00 95.19 74 CYS A CA 1
ATOM 613 C C . CYS A 1 74 ? 0.170 1.081 -10.774 1.00 95.19 74 CYS A C 1
ATOM 615 O O . CYS A 1 74 ? 0.168 -0.147 -10.890 1.00 95.19 74 CYS A O 1
ATOM 617 N N . HIS A 1 75 ? -0.798 1.839 -11.297 1.00 93.25 75 HIS A N 1
ATOM 618 C CA . HIS A 1 75 ? -1.940 1.298 -12.029 1.00 93.25 75 HIS A CA 1
ATOM 619 C C . HIS A 1 75 ? -1.530 0.612 -13.341 1.00 93.25 75 HIS A C 1
ATOM 621 O O . HIS A 1 75 ? -2.119 -0.401 -13.729 1.00 93.25 75 HIS A O 1
ATOM 627 N N . SER A 1 76 ? -0.489 1.117 -14.005 1.00 94.19 76 SER A N 1
ATOM 628 C CA . SER A 1 76 ? 0.075 0.500 -15.210 1.00 94.19 76 SER A CA 1
ATOM 629 C C . SER A 1 76 ? 0.702 -0.866 -14.900 1.00 94.19 76 SER A C 1
ATOM 631 O O . SER A 1 76 ? 0.412 -1.841 -15.593 1.00 94.19 76 SER A O 1
ATOM 633 N N . VAL A 1 77 ? 1.466 -0.985 -13.804 1.00 94.50 77 VAL A N 1
ATOM 634 C CA . VAL A 1 77 ? 2.038 -2.274 -13.349 1.00 94.50 77 VAL A CA 1
ATOM 635 C C . VAL A 1 77 ? 0.947 -3.268 -12.941 1.00 94.50 77 VAL A C 1
ATOM 637 O O . VAL A 1 77 ? 1.012 -4.459 -13.254 1.00 94.50 77 VAL A O 1
ATOM 640 N N . TYR A 1 78 ? -0.099 -2.781 -12.281 1.00 91.06 78 TYR A N 1
ATOM 641 C CA . TYR A 1 78 ? -1.263 -3.587 -11.926 1.00 91.06 78 TYR A CA 1
ATOM 642 C C . TYR A 1 78 ? -2.011 -4.103 -13.167 1.00 91.06 78 TYR A C 1
ATOM 644 O O . TYR A 1 78 ? -2.377 -5.277 -13.248 1.00 91.06 78 TYR A O 1
ATOM 652 N N . THR A 1 79 ? -2.193 -3.245 -14.172 1.00 91.81 79 THR A N 1
ATOM 653 C CA . THR A 1 79 ? -2.822 -3.609 -15.449 1.00 91.81 79 THR A CA 1
ATOM 654 C C . THR A 1 79 ? -1.994 -4.649 -16.201 1.00 91.81 79 THR A C 1
ATOM 656 O O . THR A 1 79 ? -2.549 -5.650 -16.659 1.00 91.81 79 THR A O 1
ATOM 659 N N . LEU A 1 80 ? -0.673 -4.466 -16.263 1.00 93.44 80 LEU A N 1
ATOM 660 C CA . LEU A 1 80 ? 0.273 -5.448 -16.797 1.00 93.44 80 LEU A CA 1
ATOM 661 C C . LEU A 1 80 ? 0.119 -6.811 -16.102 1.00 93.44 80 LEU A C 1
ATOM 663 O O . LEU A 1 80 ? -0.038 -7.834 -16.766 1.00 93.44 80 LEU A O 1
ATOM 667 N N . SER A 1 81 ? 0.079 -6.821 -14.768 1.00 91.62 81 SER A N 1
ATOM 668 C CA . SER A 1 81 ? -0.045 -8.050 -13.968 1.00 91.62 81 SER A CA 1
ATOM 669 C C . SER A 1 81 ? -1.359 -8.797 -14.239 1.00 91.62 81 SER A C 1
ATOM 671 O O . SER A 1 81 ? -1.372 -10.024 -14.376 1.00 91.62 81 SER A O 1
ATOM 673 N N . LYS A 1 82 ? -2.468 -8.066 -14.421 1.00 90.19 82 LYS A N 1
ATOM 674 C CA . LYS A 1 82 ? -3.756 -8.642 -14.845 1.00 90.19 82 LYS A CA 1
ATOM 675 C C . LYS A 1 82 ? -3.710 -9.234 -16.252 1.00 90.19 82 LYS A C 1
ATOM 677 O O . LYS A 1 82 ? -4.263 -10.314 -16.483 1.00 90.19 82 LYS A O 1
ATOM 682 N N . LYS A 1 83 ? -3.074 -8.543 -17.200 1.00 91.62 83 LYS A N 1
ATOM 683 C CA . LYS A 1 83 ? -2.930 -9.023 -18.583 1.00 91.62 83 LYS A CA 1
ATOM 684 C C . LYS A 1 83 ? -2.074 -10.289 -18.646 1.00 91.62 83 LYS A C 1
ATOM 686 O O . LYS A 1 83 ? -2.468 -11.241 -19.311 1.00 91.62 83 LYS A O 1
ATOM 691 N N . ILE A 1 84 ? -0.971 -10.344 -17.897 1.00 91.12 84 ILE A N 1
ATOM 692 C CA . ILE A 1 84 ? -0.126 -11.545 -17.789 1.00 91.12 84 ILE A CA 1
ATOM 693 C C . ILE A 1 84 ? -0.916 -12.706 -17.175 1.00 91.12 84 ILE A C 1
ATOM 695 O O . ILE A 1 84 ? -0.969 -13.781 -17.767 1.00 91.12 84 ILE A O 1
ATOM 699 N N . SER A 1 85 ? -1.637 -12.475 -16.075 1.00 89.06 85 SER A N 1
ATOM 700 C CA . SER A 1 85 ? -2.449 -13.515 -15.416 1.00 89.06 85 SER A CA 1
ATOM 701 C C . SER A 1 85 ? -3.583 -14.059 -16.301 1.00 89.06 85 SER A C 1
ATOM 703 O O . SER A 1 85 ? -3.998 -15.213 -16.183 1.00 89.06 85 SER A O 1
ATOM 705 N N . SER A 1 86 ? -4.094 -13.238 -17.222 1.00 88.38 86 SER A N 1
ATOM 706 C CA . SER A 1 86 ? -5.162 -13.611 -18.158 1.00 88.38 86 SER A CA 1
ATOM 707 C C . SER A 1 86 ? -4.665 -14.047 -19.539 1.00 88.38 86 SER A C 1
ATOM 709 O O . SER A 1 86 ? -5.490 -14.374 -20.398 1.00 88.38 86 SER A O 1
ATOM 711 N N . CYS A 1 87 ? -3.349 -14.110 -19.761 1.00 88.56 87 CYS A N 1
ATOM 712 C CA . CYS A 1 87 ? -2.809 -14.378 -21.086 1.00 88.56 87 CYS A CA 1
ATOM 713 C C . CYS A 1 87 ? -3.131 -15.804 -21.573 1.00 88.56 87 CYS A C 1
ATOM 715 O O . CYS A 1 87 ? -3.380 -16.739 -20.794 1.00 88.56 87 CYS A O 1
ATOM 717 N N . ALA A 1 88 ? -3.168 -15.952 -22.901 1.00 88.56 88 ALA A N 1
ATOM 718 C CA . ALA A 1 88 ? -3.509 -17.209 -23.562 1.00 88.56 88 ALA A CA 1
ATOM 719 C C . ALA A 1 88 ? -2.420 -18.281 -23.385 1.00 88.56 88 ALA A C 1
ATOM 721 O O . ALA A 1 88 ? -2.742 -19.460 -23.249 1.00 88.56 88 ALA A O 1
ATOM 722 N N . ASN A 1 89 ? -1.144 -17.878 -23.362 1.00 90.56 89 ASN A N 1
ATOM 723 C CA . ASN A 1 89 ? -0.022 -18.784 -23.139 1.00 90.56 89 ASN A CA 1
ATOM 724 C C . ASN A 1 89 ? 0.140 -19.064 -21.637 1.00 90.56 89 ASN A C 1
ATOM 726 O O . ASN A 1 89 ? 0.688 -18.246 -20.900 1.00 90.56 89 ASN A O 1
ATOM 730 N N . LYS A 1 90 ? -0.341 -20.225 -21.182 1.00 89.81 90 LYS A N 1
ATOM 731 C CA . LYS A 1 90 ? -0.306 -20.587 -19.760 1.00 89.81 90 LYS A CA 1
ATOM 732 C C . LYS A 1 90 ? 1.092 -20.871 -19.225 1.00 89.81 90 LYS A C 1
ATOM 73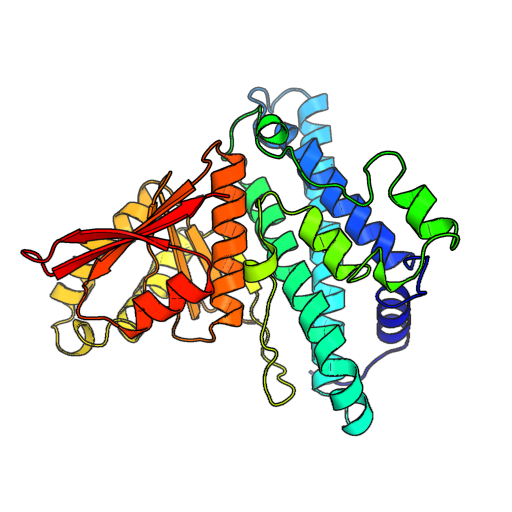4 O O . LYS A 1 90 ? 1.330 -20.532 -18.074 1.00 89.81 90 LYS A O 1
ATOM 739 N N . GLU A 1 91 ? 2.012 -21.372 -20.043 1.00 90.88 91 GLU A N 1
ATOM 740 C CA . GLU A 1 91 ? 3.412 -21.563 -19.634 1.00 90.88 91 GLU A CA 1
ATOM 741 C C . GLU A 1 91 ? 4.041 -20.218 -19.247 1.00 90.88 91 GLU A C 1
ATOM 743 O O . GLU A 1 91 ? 4.487 -20.035 -18.118 1.00 90.88 91 GLU A O 1
ATOM 748 N N . LEU A 1 92 ? 3.931 -19.219 -20.134 1.00 89.75 92 LEU A N 1
ATOM 749 C CA . LEU A 1 92 ? 4.415 -17.861 -19.861 1.00 89.75 92 LEU A CA 1
ATOM 750 C C . LEU A 1 92 ? 3.746 -17.252 -18.621 1.00 89.75 92 LEU A C 1
ATOM 752 O O . LEU A 1 92 ? 4.398 -16.595 -17.815 1.00 89.75 92 LEU A O 1
ATOM 756 N N . CYS A 1 93 ? 2.436 -17.462 -18.470 1.00 90.06 93 CYS A N 1
ATOM 757 C CA . CYS A 1 93 ? 1.699 -17.002 -17.300 1.00 90.06 93 CYS A CA 1
ATOM 758 C C . CYS A 1 93 ? 2.280 -17.586 -16.010 1.00 90.06 93 CYS A C 1
ATOM 760 O O . CYS A 1 93 ? 2.530 -16.834 -15.077 1.00 90.06 93 CYS A O 1
ATOM 762 N N . HIS A 1 94 ? 2.465 -18.905 -15.937 1.00 89.25 94 HIS A N 1
ATOM 763 C CA . HIS A 1 94 ? 2.937 -19.571 -14.725 1.00 89.25 94 HIS A CA 1
ATOM 764 C C . HIS A 1 94 ? 4.382 -19.197 -14.382 1.00 89.25 94 HIS A C 1
ATOM 766 O O . HIS A 1 94 ? 4.670 -18.981 -13.205 1.00 89.25 94 HIS A O 1
ATOM 772 N N . ASP A 1 95 ? 5.242 -19.027 -15.388 1.00 91.94 95 ASP A N 1
ATOM 773 C CA . ASP A 1 95 ? 6.635 -18.613 -15.191 1.00 91.94 95 ASP A CA 1
ATOM 774 C C . ASP A 1 95 ? 6.759 -17.171 -14.677 1.00 91.94 95 ASP A C 1
ATOM 776 O O . ASP A 1 95 ? 7.627 -16.877 -13.856 1.00 91.94 95 ASP A O 1
ATOM 780 N N . LEU A 1 96 ? 5.898 -16.257 -15.142 1.00 92.69 96 LEU A N 1
ATOM 781 C CA . LEU A 1 96 ? 5.991 -14.831 -14.803 1.00 92.69 96 LEU A CA 1
ATOM 782 C C . LEU A 1 96 ? 5.095 -14.400 -13.633 1.00 92.69 96 LEU A C 1
ATOM 784 O O . LEU A 1 96 ? 5.297 -13.318 -13.075 1.00 92.69 96 LEU A O 1
ATOM 788 N N . PHE A 1 97 ? 4.105 -15.213 -13.255 1.00 90.12 97 PHE A N 1
ATOM 789 C CA . PHE A 1 97 ? 3.062 -14.813 -12.308 1.00 90.12 97 PHE A CA 1
ATOM 790 C C . PHE A 1 97 ? 3.617 -14.377 -10.951 1.00 90.12 97 PHE A C 1
ATOM 792 O O . PHE A 1 97 ? 3.205 -13.332 -10.453 1.00 90.12 97 PHE A O 1
ATOM 799 N N . SER A 1 98 ? 4.557 -15.129 -10.371 1.00 89.38 98 SER A N 1
ATOM 800 C CA . SER A 1 98 ? 5.139 -14.807 -9.060 1.00 89.38 98 SER A CA 1
ATOM 801 C C . SER A 1 98 ? 5.833 -13.441 -9.066 1.00 89.38 98 SER A C 1
ATOM 803 O O . SER A 1 98 ? 5.573 -12.613 -8.197 1.00 89.38 98 SER A O 1
ATOM 805 N N . TYR A 1 99 ? 6.624 -13.155 -10.103 1.00 91.19 99 TYR A N 1
ATOM 806 C CA . TYR A 1 99 ? 7.308 -11.873 -10.270 1.00 91.19 99 TYR A CA 1
ATOM 807 C C . TYR A 1 99 ? 6.320 -10.707 -10.378 1.00 91.19 99 TYR A C 1
ATOM 809 O O . TYR A 1 99 ? 6.459 -9.708 -9.670 1.00 91.19 99 TYR A O 1
ATOM 817 N N . CYS A 1 100 ? 5.301 -10.838 -11.235 1.00 92.00 100 CYS A N 1
ATOM 818 C CA . CYS A 1 100 ? 4.259 -9.823 -11.398 1.00 92.00 100 CYS A CA 1
ATOM 819 C C . CYS A 1 100 ? 3.449 -9.616 -10.116 1.00 92.00 100 CYS A C 1
ATOM 821 O O . CYS A 1 100 ? 3.146 -8.481 -9.750 1.00 92.00 100 CYS A O 1
ATOM 823 N N . TRP A 1 101 ? 3.108 -10.705 -9.429 1.00 89.31 101 TRP A N 1
ATOM 824 C CA . TRP A 1 101 ? 2.374 -10.664 -8.173 1.00 89.31 101 TRP A CA 1
ATOM 825 C C . TRP A 1 101 ? 3.141 -9.896 -7.095 1.00 89.31 101 TRP A C 1
ATOM 827 O O . TRP A 1 101 ? 2.564 -9.020 -6.444 1.00 89.31 101 TRP A O 1
ATOM 837 N N . ASP A 1 102 ? 4.435 -10.176 -6.939 1.00 89.62 102 ASP A N 1
ATOM 838 C CA . ASP A 1 102 ? 5.259 -9.568 -5.896 1.00 89.62 102 ASP A CA 1
ATOM 839 C C . ASP A 1 102 ? 5.464 -8.067 -6.127 1.00 89.62 102 ASP A C 1
ATOM 841 O O . ASP A 1 102 ? 5.264 -7.271 -5.204 1.00 89.62 102 ASP A O 1
ATOM 845 N N . ILE A 1 103 ? 5.794 -7.647 -7.357 1.00 92.50 103 ILE A N 1
ATOM 846 C CA . ILE A 1 103 ? 5.953 -6.216 -7.659 1.00 92.50 103 ILE A CA 1
ATOM 847 C C . ILE A 1 103 ? 4.622 -5.466 -7.544 1.00 92.50 103 ILE A C 1
ATOM 849 O O . ILE A 1 103 ? 4.589 -4.381 -6.963 1.00 92.50 103 ILE A O 1
ATOM 853 N N . ALA A 1 104 ? 3.512 -6.039 -8.026 1.00 91.94 104 ALA A N 1
ATOM 854 C CA . ALA A 1 104 ? 2.194 -5.420 -7.902 1.00 91.94 104 ALA A CA 1
ATOM 855 C C . ALA A 1 104 ? 1.798 -5.257 -6.430 1.00 91.94 104 ALA A C 1
ATOM 857 O O . ALA A 1 104 ? 1.333 -4.194 -6.026 1.00 91.94 104 ALA A O 1
ATOM 858 N N . THR A 1 105 ? 2.048 -6.282 -5.615 1.00 88.75 105 THR A N 1
ATOM 859 C CA . THR A 1 105 ? 1.788 -6.260 -4.174 1.00 88.75 105 THR A CA 1
ATOM 860 C C . THR A 1 105 ? 2.613 -5.189 -3.461 1.00 88.75 105 THR A C 1
ATOM 862 O O . THR A 1 105 ? 2.064 -4.410 -2.678 1.00 88.75 105 THR A O 1
ATOM 865 N N . ALA A 1 106 ? 3.917 -5.111 -3.744 1.00 91.56 106 ALA A N 1
ATOM 866 C CA . ALA A 1 106 ? 4.780 -4.089 -3.162 1.00 91.56 106 ALA A CA 1
ATOM 867 C C . ALA A 1 106 ? 4.279 -2.682 -3.523 1.00 91.56 106 ALA A C 1
ATOM 869 O O . ALA A 1 106 ? 4.111 -1.837 -2.644 1.00 91.56 106 ALA A O 1
ATOM 870 N N . LEU A 1 107 ? 3.955 -2.441 -4.796 1.00 94.31 107 LEU A N 1
ATOM 871 C CA . LEU A 1 107 ? 3.453 -1.143 -5.246 1.00 94.31 107 LEU A CA 1
ATOM 872 C C . LEU A 1 107 ? 2.083 -0.787 -4.663 1.00 94.31 107 LEU A C 1
ATOM 874 O O . LEU A 1 107 ? 1.858 0.386 -4.378 1.00 94.31 107 LEU A O 1
ATOM 878 N N . THR A 1 108 ? 1.196 -1.756 -4.410 1.00 92.44 108 THR A N 1
ATOM 879 C CA . THR A 1 108 ? -0.069 -1.504 -3.698 1.00 92.44 108 THR A CA 1
ATOM 880 C C . THR A 1 108 ? 0.183 -0.926 -2.306 1.00 92.44 108 THR A C 1
ATOM 882 O O . THR A 1 108 ? -0.442 0.068 -1.940 1.00 92.44 108 THR A O 1
ATOM 885 N N . VAL A 1 109 ? 1.128 -1.495 -1.549 1.00 93.00 109 VAL A N 1
ATOM 886 C CA . VAL A 1 109 ? 1.496 -1.011 -0.206 1.00 93.00 109 VAL A CA 1
ATOM 887 C C . VAL A 1 109 ? 2.112 0.388 -0.271 1.00 93.00 109 VAL A C 1
ATOM 889 O O . VAL A 1 109 ? 1.687 1.283 0.461 1.00 93.00 109 VAL A O 1
ATOM 892 N N . LEU A 1 110 ? 3.078 0.604 -1.170 1.00 95.31 110 LEU A N 1
ATOM 893 C CA . LEU A 1 110 ? 3.726 1.909 -1.336 1.00 95.31 110 LEU A CA 1
ATOM 894 C C . LEU A 1 110 ? 2.711 2.987 -1.743 1.00 95.31 110 LEU A C 1
ATOM 896 O O . LEU A 1 110 ? 2.696 4.079 -1.178 1.00 95.31 110 LEU A O 1
ATOM 900 N N . ASN A 1 111 ? 1.832 2.684 -2.696 1.00 96.56 111 ASN A N 1
ATOM 901 C CA . ASN A 1 111 ? 0.813 3.616 -3.163 1.00 96.56 111 ASN A CA 1
ATOM 902 C C . ASN A 1 111 ? -0.233 3.926 -2.083 1.00 96.56 111 ASN A C 1
ATOM 904 O O . ASN A 1 111 ? -0.611 5.082 -1.905 1.00 96.56 111 ASN A O 1
ATOM 908 N N . ALA A 1 112 ? -0.650 2.927 -1.303 1.00 95.75 112 ALA A N 1
ATOM 909 C CA . ALA A 1 112 ? -1.523 3.139 -0.152 1.00 95.75 112 ALA A CA 1
ATOM 910 C C . ALA A 1 112 ? -0.879 4.071 0.890 1.00 95.75 112 ALA A C 1
ATOM 912 O O . ALA A 1 112 ? -1.547 4.967 1.404 1.00 95.75 112 ALA A O 1
ATOM 913 N N . PHE A 1 113 ? 0.425 3.925 1.144 1.00 96.31 113 PHE A N 1
ATOM 914 C CA . PHE A 1 113 ? 1.158 4.823 2.036 1.00 96.31 113 PHE A CA 1
ATOM 915 C C . PHE A 1 113 ? 1.263 6.253 1.483 1.00 96.31 113 PHE A C 1
ATOM 917 O O . PHE A 1 113 ? 1.077 7.210 2.228 1.00 96.31 113 PHE A O 1
ATOM 924 N N . VAL A 1 114 ? 1.473 6.434 0.173 1.00 97.25 114 VAL A N 1
ATOM 925 C CA . VAL A 1 114 ? 1.413 7.769 -0.460 1.00 97.25 114 VAL A CA 1
ATOM 926 C C . VAL A 1 114 ? 0.019 8.389 -0.316 1.00 97.25 114 VAL A C 1
ATOM 928 O O . VAL A 1 114 ? -0.093 9.575 -0.009 1.00 97.25 114 VAL A O 1
ATOM 931 N N . LYS A 1 115 ? -1.052 7.602 -0.485 1.00 96.62 115 LYS A N 1
ATOM 932 C CA . LYS A 1 115 ? -2.434 8.065 -0.263 1.00 96.62 115 LYS A CA 1
ATOM 933 C C . LYS A 1 115 ? -2.683 8.449 1.194 1.00 96.62 115 LYS A C 1
ATOM 935 O O . LYS A 1 115 ? -3.379 9.425 1.442 1.00 96.62 115 LYS A O 1
ATOM 940 N N . TRP A 1 116 ? -2.082 7.733 2.141 1.00 96.38 116 TRP A N 1
ATOM 941 C CA . TRP A 1 116 ? -2.104 8.106 3.554 1.00 96.38 116 TRP A CA 1
ATOM 942 C C . TRP A 1 116 ? -1.355 9.422 3.818 1.00 96.38 116 TRP A C 1
ATOM 944 O O . TRP A 1 116 ? -1.908 10.320 4.447 1.00 96.38 116 TRP A O 1
ATOM 954 N N . LEU A 1 117 ? -0.156 9.608 3.250 1.00 95.56 117 LEU A N 1
ATOM 955 C CA . LEU A 1 117 ? 0.569 10.885 3.328 1.00 95.56 117 LEU A CA 1
ATOM 956 C C . LEU A 1 117 ? -0.253 12.047 2.748 1.00 95.56 117 LEU A C 1
ATOM 958 O O . LEU A 1 117 ? -0.198 13.162 3.258 1.00 95.56 117 LEU A O 1
ATOM 962 N N . ALA A 1 118 ? -1.061 11.803 1.716 1.00 95.62 118 ALA A N 1
ATOM 963 C CA . ALA A 1 118 ? -1.920 12.834 1.137 1.00 95.62 118 ALA A CA 1
ATOM 964 C C . ALA A 1 118 ? -2.971 13.387 2.125 1.00 95.62 118 ALA A C 1
ATOM 966 O O . ALA A 1 118 ? -3.459 14.498 1.911 1.00 95.62 118 ALA A O 1
ATOM 967 N N . LEU A 1 119 ? -3.290 12.663 3.210 1.00 93.44 119 LEU A N 1
ATOM 968 C CA . LEU A 1 119 ? -4.172 13.151 4.277 1.00 93.44 119 LEU A CA 1
ATOM 969 C C . LEU A 1 119 ? -3.540 14.301 5.077 1.00 93.44 119 LEU A C 1
ATOM 971 O O . LEU A 1 119 ? -4.256 15.144 5.609 1.00 93.44 119 LEU A O 1
ATOM 975 N N . GLY A 1 120 ? -2.204 14.356 5.157 1.00 91.94 120 GLY A N 1
ATOM 976 C CA . GLY A 1 120 ? -1.488 15.367 5.942 1.00 91.94 120 GLY A CA 1
ATOM 977 C C . GLY A 1 120 ? -1.647 15.217 7.462 1.00 91.94 120 GLY A C 1
ATOM 978 O O . GLY A 1 120 ? -1.364 16.161 8.193 1.00 91.94 120 GLY A O 1
ATOM 979 N N . CYS A 1 121 ? -2.106 14.057 7.940 1.00 89.88 121 CYS A N 1
ATOM 980 C CA . CYS A 1 121 ? -2.334 13.756 9.357 1.00 89.88 121 CYS A CA 1
ATOM 981 C C . CYS A 1 121 ? -1.117 13.050 9.982 1.00 89.88 121 CYS A C 1
ATOM 983 O O . CYS A 1 121 ? -1.181 11.879 10.346 1.00 89.88 121 CYS A O 1
ATOM 985 N N . PHE A 1 122 ? 0.017 13.750 10.046 1.00 90.75 122 PHE A N 1
ATOM 986 C CA . PHE A 1 122 ? 1.260 13.264 10.657 1.00 90.75 122 PHE A CA 1
ATOM 987 C C . PHE A 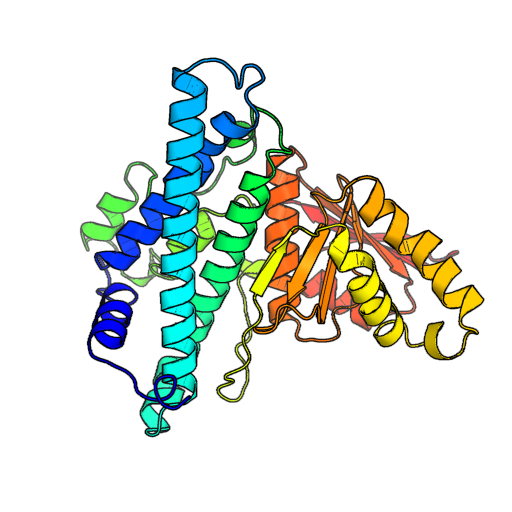1 122 ? 2.103 14.441 11.173 1.00 90.75 122 PHE A C 1
ATOM 989 O O . PHE A 1 122 ? 1.917 15.576 10.722 1.00 90.75 122 PHE A O 1
ATOM 996 N N . PRO A 1 123 ? 3.029 14.217 12.120 1.00 89.00 123 PRO A N 1
ATOM 997 C CA . PRO A 1 123 ? 3.824 15.292 12.701 1.00 89.00 123 PRO A CA 1
ATOM 998 C C . PRO A 1 123 ? 4.904 15.813 11.733 1.00 89.00 123 PRO A C 1
ATOM 1000 O O . PRO A 1 123 ? 5.437 15.075 10.905 1.00 89.00 123 PRO A O 1
ATOM 1003 N N . GLU A 1 124 ? 5.288 17.090 11.864 1.00 85.38 124 GLU A N 1
ATOM 1004 C CA . GLU A 1 124 ? 6.272 17.754 10.980 1.00 85.38 124 GLU A CA 1
ATOM 1005 C C . GLU A 1 124 ? 7.655 17.074 10.967 1.00 85.38 124 GLU A C 1
ATOM 1007 O O . GLU A 1 124 ? 8.435 17.203 10.020 1.00 85.38 124 GLU A O 1
ATOM 1012 N N . ASN A 1 125 ? 7.979 16.334 12.024 1.00 83.75 125 ASN A N 1
ATOM 1013 C CA . ASN A 1 125 ? 9.225 15.595 12.179 1.00 83.75 125 ASN A CA 1
ATOM 1014 C C . ASN A 1 125 ? 9.117 14.123 11.738 1.00 83.75 125 ASN A C 1
ATOM 1016 O O . ASN A 1 125 ? 9.938 13.318 12.174 1.00 83.75 125 ASN A O 1
ATOM 1020 N N . ILE A 1 126 ? 8.178 13.774 10.847 1.00 85.69 126 ILE A N 1
ATOM 1021 C CA . ILE A 1 126 ? 8.005 12.424 10.269 1.00 85.69 126 ILE A CA 1
ATOM 1022 C C . ILE A 1 126 ? 9.333 11.750 9.879 1.00 85.69 126 ILE A C 1
ATOM 1024 O O . ILE A 1 126 ? 9.572 10.588 10.198 1.00 85.69 126 ILE A O 1
ATOM 1028 N N . ASN A 1 127 ? 10.254 12.496 9.260 1.00 80.56 127 ASN A N 1
ATOM 1029 C CA . ASN A 1 127 ? 11.543 11.968 8.806 1.00 80.56 127 ASN A CA 1
ATOM 1030 C C . ASN A 1 127 ? 12.474 11.555 9.964 1.00 80.56 127 ASN A C 1
ATOM 1032 O O . ASN A 1 127 ? 13.329 10.689 9.780 1.00 80.5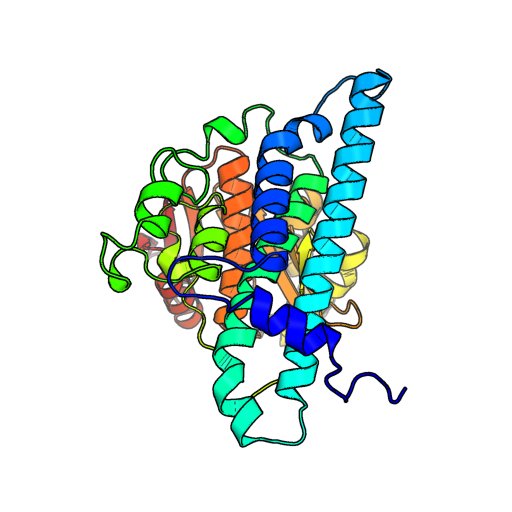6 127 ASN A O 1
ATOM 1036 N N . SER A 1 128 ? 12.298 12.117 11.163 1.00 80.69 128 SER A N 1
ATOM 1037 C CA . SER A 1 128 ? 13.102 11.790 12.349 1.00 80.69 128 SER A CA 1
ATOM 1038 C C . SER A 1 128 ? 12.809 10.396 12.898 1.00 80.69 128 SER A C 1
ATOM 1040 O O . SER A 1 128 ? 13.684 9.799 13.520 1.00 80.69 128 SER A O 1
ATOM 1042 N N . TYR A 1 129 ? 11.611 9.865 12.648 1.00 75.44 129 TYR A N 1
ATOM 1043 C CA . TYR A 1 129 ? 11.180 8.561 13.150 1.00 75.44 129 TYR A CA 1
ATOM 1044 C C . TYR A 1 129 ? 11.536 7.401 12.215 1.00 75.44 129 TYR A C 1
ATOM 1046 O O . TYR A 1 129 ? 11.335 6.253 12.570 1.00 75.44 129 TYR A O 1
ATOM 1054 N N . THR A 1 130 ? 12.088 7.667 11.028 1.00 67.06 130 THR A N 1
ATOM 1055 C CA . THR A 1 130 ? 12.268 6.643 9.976 1.00 67.06 130 THR A CA 1
ATOM 1056 C C . THR A 1 130 ? 13.730 6.234 9.750 1.00 67.06 130 THR A C 1
ATOM 1058 O O . THR A 1 130 ? 14.133 5.907 8.634 1.00 67.06 130 THR A O 1
ATOM 1061 N N . GLN A 1 131 ? 14.555 6.281 10.801 1.00 60.56 131 GLN A N 1
ATOM 1062 C CA . GLN A 1 131 ? 15.996 6.016 10.719 1.00 60.56 131 GLN A CA 1
ATOM 1063 C C . GLN A 1 131 ? 16.318 4.527 10.890 1.00 60.56 131 GLN A C 1
ATOM 1065 O O . GLN A 1 131 ? 15.876 3.923 11.858 1.00 60.56 131 GLN A O 1
ATOM 1070 N N . GLY A 1 132 ? 17.180 3.967 10.030 1.00 59.00 132 GLY A N 1
ATOM 1071 C CA . GLY A 1 132 ? 17.833 2.684 10.337 1.00 59.00 132 GLY A CA 1
ATOM 1072 C C . GLY A 1 132 ? 18.145 1.750 9.168 1.00 59.00 132 GLY A C 1
ATOM 1073 O O . GLY A 1 132 ? 18.953 0.841 9.344 1.00 59.00 132 GLY A O 1
ATOM 1074 N N . SER A 1 133 ? 17.579 1.954 7.973 1.00 65.56 133 SER A N 1
ATOM 1075 C CA . SER A 1 133 ? 17.787 1.045 6.835 1.00 65.56 133 SER A CA 1
ATOM 1076 C C . SER A 1 133 ? 18.686 1.640 5.743 1.00 65.56 133 SER A C 1
ATOM 1078 O O . SER A 1 133 ? 18.562 2.801 5.347 1.00 65.56 133 SER A O 1
ATOM 1080 N N . PHE A 1 134 ? 19.613 0.826 5.227 1.00 77.81 134 PHE A N 1
ATOM 1081 C CA . PHE A 1 134 ? 20.317 1.145 3.985 1.00 77.81 134 PHE A CA 1
ATOM 1082 C C . PHE A 1 134 ? 19.358 0.968 2.804 1.00 77.81 134 PHE A C 1
ATOM 1084 O O . PHE A 1 134 ? 18.821 -0.125 2.586 1.00 77.81 134 PHE A O 1
ATOM 1091 N N . THR A 1 135 ? 19.166 2.043 2.047 1.00 84.88 135 THR A N 1
ATOM 1092 C CA . THR A 1 135 ? 18.270 2.112 0.887 1.00 84.88 135 THR A CA 1
ATOM 1093 C C . THR A 1 135 ? 19.058 2.419 -0.382 1.00 84.88 135 THR A C 1
ATOM 1095 O O . THR A 1 135 ? 20.222 2.816 -0.316 1.00 84.88 135 THR A O 1
ATOM 1098 N N . TRP A 1 136 ? 18.390 2.342 -1.536 1.00 85.06 136 TRP A N 1
ATOM 1099 C CA . TRP A 1 136 ? 18.924 2.783 -2.829 1.00 85.06 136 TRP A CA 1
ATOM 1100 C C . TRP A 1 136 ? 19.556 4.191 -2.809 1.00 85.06 136 TRP A C 1
ATOM 1102 O O . TRP A 1 136 ? 20.487 4.473 -3.561 1.00 85.06 136 TRP A O 1
ATOM 1112 N N . PHE A 1 137 ? 19.075 5.068 -1.922 1.00 88.50 137 PHE A N 1
ATOM 1113 C CA . PHE A 1 137 ? 19.510 6.462 -1.796 1.00 88.50 137 PHE A CA 1
ATOM 1114 C C . PHE A 1 137 ? 20.591 6.677 -0.729 1.00 88.50 137 PHE A C 1
ATOM 1116 O O . PHE A 1 137 ? 21.072 7.796 -0.546 1.00 88.50 137 PHE A O 1
ATOM 1123 N N . SER A 1 138 ? 20.984 5.624 -0.008 1.00 86.94 138 SER A N 1
ATOM 1124 C CA . SER A 1 138 ? 22.063 5.686 0.972 1.00 86.94 138 SER A CA 1
ATOM 1125 C C . SER A 1 138 ? 23.420 5.775 0.272 1.00 86.94 138 SER A C 1
ATOM 1127 O O . SER A 1 138 ? 23.686 5.080 -0.710 1.00 86.94 138 SER A O 1
ATOM 1129 N N . LYS A 1 139 ? 24.312 6.614 0.808 1.00 84.19 139 LYS A N 1
ATOM 1130 C CA . LYS A 1 139 ? 25.669 6.794 0.277 1.00 84.19 139 LYS A CA 1
ATOM 1131 C C . LYS A 1 139 ? 26.403 5.450 0.201 1.00 84.19 139 LYS A C 1
ATOM 1133 O O . LYS A 1 139 ? 26.526 4.770 1.217 1.00 84.19 139 LYS A O 1
ATOM 1138 N N . GLY A 1 140 ? 26.927 5.102 -0.972 1.00 82.00 140 GLY A N 1
ATOM 1139 C CA . GLY A 1 140 ? 27.677 3.868 -1.194 1.00 82.00 140 GLY A CA 1
ATOM 1140 C C . GLY A 1 140 ? 26.813 2.664 -1.571 1.00 82.00 140 GLY A C 1
ATOM 1141 O O . GLY A 1 140 ? 27.369 1.683 -2.060 1.00 82.00 140 GLY A O 1
ATOM 1142 N N . TRP A 1 141 ? 25.486 2.699 -1.375 1.00 82.81 141 TRP A N 1
ATOM 1143 C CA . TRP A 1 141 ? 24.617 1.559 -1.697 1.00 82.81 141 TRP A CA 1
ATOM 1144 C C . TRP A 1 141 ? 24.531 1.346 -3.205 1.00 82.81 141 TRP A C 1
ATOM 1146 O O . TRP A 1 141 ? 24.860 0.274 -3.710 1.00 82.81 141 TRP A O 1
ATOM 1156 N N . LYS A 1 142 ? 24.157 2.406 -3.926 1.00 83.31 142 LYS A N 1
ATOM 1157 C CA . LYS A 1 142 ? 24.066 2.401 -5.385 1.00 83.31 142 LYS A CA 1
ATOM 1158 C C . LYS A 1 142 ? 25.410 2.063 -6.022 1.00 83.31 142 LYS A C 1
ATOM 1160 O O . LYS A 1 142 ? 25.455 1.246 -6.933 1.00 83.31 142 LYS A O 1
ATOM 1165 N N . GLU A 1 143 ? 26.498 2.660 -5.543 1.00 83.88 143 GLU A N 1
ATOM 1166 C CA . GLU A 1 143 ? 27.835 2.421 -6.089 1.00 83.88 143 GLU A CA 1
ATOM 1167 C C . GLU A 1 143 ? 28.275 0.969 -5.887 1.00 83.88 143 GLU A C 1
ATOM 1169 O O . GLU A 1 143 ? 28.769 0.353 -6.826 1.00 83.88 143 GLU A O 1
ATOM 1174 N N . SER A 1 144 ? 28.039 0.401 -4.700 1.00 80.75 144 SER A N 1
ATOM 1175 C CA . SER A 1 144 ? 28.376 -1.002 -4.415 1.00 80.75 144 SER A CA 1
ATOM 1176 C C . SER A 1 144 ? 27.537 -1.975 -5.243 1.00 80.75 144 SER A C 1
ATOM 1178 O O . SER A 1 144 ? 28.040 -3.012 -5.662 1.00 80.75 144 SER A O 1
ATOM 1180 N N . PHE A 1 145 ? 26.264 -1.649 -5.486 1.00 81.12 145 PHE A N 1
ATOM 1181 C CA . PHE A 1 145 ? 25.384 -2.451 -6.335 1.00 81.12 145 PHE A CA 1
ATOM 1182 C C . PHE A 1 145 ? 25.807 -2.398 -7.805 1.00 81.12 145 PHE A C 1
ATOM 1184 O O . PHE A 1 145 ? 25.892 -3.427 -8.467 1.00 81.12 145 PHE A O 1
ATOM 1191 N N . GLN A 1 146 ? 26.095 -1.201 -8.319 1.00 81.69 146 GLN A N 1
ATOM 1192 C CA . GLN A 1 146 ? 26.413 -0.997 -9.731 1.00 81.69 146 GLN A CA 1
ATOM 1193 C C . GLN A 1 146 ? 27.835 -1.415 -10.107 1.00 81.69 146 GLN A C 1
ATOM 1195 O O . GLN A 1 146 ? 28.095 -1.613 -11.293 1.00 81.69 146 GLN A O 1
ATOM 1200 N N . SER A 1 147 ? 28.760 -1.529 -9.147 1.00 81.94 147 SER A N 1
ATOM 1201 C CA . SER A 1 147 ? 30.148 -1.867 -9.471 1.00 81.94 147 SER A CA 1
ATOM 1202 C C . SER A 1 147 ? 30.312 -3.302 -9.971 1.00 81.94 147 SER A C 1
ATOM 1204 O O . SER A 1 147 ? 31.242 -3.579 -10.722 1.00 81.94 147 SER A O 1
ATOM 1206 N N . GLY A 1 148 ? 29.410 -4.212 -9.582 1.00 76.81 148 GLY A N 1
ATOM 1207 C CA . GLY A 1 148 ? 29.528 -5.639 -9.888 1.00 76.81 148 GLY A CA 1
ATOM 1208 C C . GLY A 1 148 ? 30.684 -6.334 -9.155 1.00 76.81 148 GLY A C 1
ATOM 1209 O O . GLY A 1 148 ? 30.909 -7.521 -9.368 1.00 76.81 148 GLY A O 1
ATOM 1210 N N . ASP A 1 149 ? 31.398 -5.619 -8.275 1.00 79.44 149 ASP A N 1
ATOM 1211 C CA . ASP A 1 149 ? 32.484 -6.178 -7.454 1.00 79.44 149 ASP A CA 1
ATOM 1212 C C . ASP A 1 149 ? 31.949 -7.071 -6.328 1.00 79.44 149 ASP A C 1
ATOM 1214 O O . ASP A 1 149 ? 32.677 -7.868 -5.739 1.00 79.44 149 ASP A O 1
ATOM 1218 N N . GLN A 1 150 ? 30.678 -6.880 -5.985 1.00 76.62 150 GLN A N 1
ATOM 1219 C CA . GLN A 1 150 ? 29.972 -7.621 -4.958 1.00 76.62 150 GLN A CA 1
ATOM 1220 C C . GLN A 1 150 ? 29.073 -8.666 -5.614 1.00 76.62 150 GLN A C 1
ATOM 1222 O O . GLN A 1 150 ? 28.414 -8.413 -6.624 1.00 76.62 150 GLN A O 1
ATOM 1227 N N . GLU A 1 151 ? 29.020 -9.842 -5.001 1.00 73.12 151 GLU A N 1
ATOM 1228 C CA . GLU A 1 151 ? 28.247 -10.962 -5.522 1.00 73.12 151 GLU A CA 1
ATOM 1229 C C . GLU A 1 151 ? 26.735 -10.653 -5.554 1.00 73.12 151 GLU A C 1
ATOM 1231 O O . GLU A 1 151 ? 26.214 -10.033 -4.619 1.00 73.12 151 GLU A O 1
ATOM 1236 N N . PRO A 1 152 ? 25.977 -11.129 -6.562 1.00 60.31 152 PRO A N 1
ATOM 1237 C CA . PRO A 1 152 ? 24.557 -10.793 -6.725 1.00 60.31 152 PRO A CA 1
ATOM 1238 C C . PRO A 1 152 ? 23.676 -11.109 -5.505 1.00 60.31 152 PRO A C 1
ATOM 1240 O O . PRO A 1 152 ? 22.694 -10.417 -5.237 1.00 60.31 152 PRO A O 1
ATOM 1243 N N . TRP A 1 153 ? 24.020 -12.140 -4.724 1.00 67.12 153 TRP A N 1
ATOM 1244 C CA . TRP A 1 153 ? 23.270 -12.521 -3.520 1.00 67.12 153 TRP A CA 1
ATOM 1245 C C . TRP A 1 153 ? 23.512 -11.603 -2.315 1.00 67.12 153 TRP A C 1
ATOM 1247 O O . TRP A 1 153 ? 22.846 -11.778 -1.292 1.00 67.12 153 TRP A O 1
ATOM 1257 N N . VAL A 1 154 ? 24.447 -10.652 -2.402 1.00 70.44 154 VAL A N 1
ATOM 1258 C CA . VAL A 1 154 ? 24.684 -9.631 -1.370 1.00 70.44 154 VAL A CA 1
ATOM 1259 C C . VAL A 1 154 ? 23.536 -8.616 -1.352 1.00 70.44 154 VAL A C 1
ATOM 1261 O O . VAL A 1 154 ? 23.062 -8.240 -0.282 1.00 70.44 154 VAL A O 1
ATOM 1264 N N . PHE A 1 155 ? 23.001 -8.247 -2.520 1.00 64.81 155 PHE A N 1
ATOM 1265 C CA . PHE A 1 155 ? 21.938 -7.241 -2.667 1.00 64.81 155 PHE A CA 1
ATOM 1266 C C . PHE A 1 155 ? 20.537 -7.845 -2.800 1.00 64.81 155 PHE A C 1
ATOM 1268 O O . PHE A 1 155 ? 19.718 -7.368 -3.581 1.00 64.81 155 PHE A O 1
ATOM 1275 N N . ARG A 1 156 ? 20.262 -8.924 -2.053 1.00 66.62 156 ARG A N 1
ATOM 1276 C CA . ARG A 1 156 ? 19.034 -9.734 -2.166 1.00 66.62 156 ARG A CA 1
ATOM 1277 C C . ARG A 1 156 ? 17.770 -8.912 -2.466 1.00 66.62 156 ARG A C 1
ATOM 1279 O O . ARG A 1 156 ? 17.416 -7.997 -1.717 1.00 66.62 156 ARG A O 1
ATOM 1286 N N . GLY A 1 157 ? 17.054 -9.344 -3.507 1.00 71.56 157 GLY A N 1
ATOM 1287 C CA . GLY A 1 157 ? 15.660 -8.982 -3.779 1.00 71.56 157 GLY A CA 1
ATOM 1288 C C . GLY A 1 157 ? 15.418 -7.828 -4.763 1.00 71.56 157 GLY A C 1
ATOM 1289 O O . GLY A 1 157 ? 14.262 -7.452 -4.943 1.00 71.56 157 GLY A O 1
ATOM 1290 N N . GLY A 1 158 ? 16.460 -7.297 -5.420 1.00 86.38 158 GLY A N 1
ATOM 1291 C CA . GLY A 1 158 ? 16.333 -6.387 -6.570 1.00 86.38 158 GLY A CA 1
ATOM 1292 C C . GLY A 1 158 ? 15.433 -5.168 -6.324 1.00 86.38 158 GLY A C 1
ATOM 1293 O O . GLY A 1 158 ? 15.354 -4.661 -5.206 1.00 86.38 158 GLY A O 1
ATOM 1294 N N . LEU A 1 159 ? 14.723 -4.721 -7.368 1.00 90.25 159 LEU A N 1
ATOM 1295 C CA . LEU A 1 159 ? 13.820 -3.562 -7.316 1.00 90.25 159 LEU A CA 1
ATOM 1296 C C . LEU A 1 159 ? 12.784 -3.659 -6.186 1.00 90.25 159 LEU A C 1
ATOM 1298 O O . LEU A 1 159 ? 12.517 -2.673 -5.506 1.00 90.25 159 LEU A O 1
ATOM 1302 N N . ILE A 1 160 ? 12.198 -4.841 -5.984 1.00 90.44 160 ILE A N 1
ATOM 1303 C CA . ILE A 1 160 ? 11.150 -5.064 -4.980 1.00 90.44 160 ILE A CA 1
ATOM 1304 C C . ILE A 1 160 ? 11.708 -4.819 -3.573 1.00 90.44 160 ILE A C 1
ATOM 1306 O O . ILE A 1 160 ? 11.109 -4.078 -2.799 1.00 90.44 160 ILE A O 1
ATOM 1310 N N . SER A 1 161 ? 12.878 -5.380 -3.264 1.00 87.50 161 SER A N 1
ATOM 1311 C CA . SER A 1 161 ? 13.573 -5.165 -1.986 1.00 87.50 161 SER A CA 1
ATOM 1312 C C . SER A 1 161 ? 13.960 -3.702 -1.794 1.00 87.50 161 SER A C 1
ATOM 1314 O O . SER A 1 161 ? 13.742 -3.146 -0.718 1.00 87.50 161 SER A O 1
ATOM 1316 N N . ASP A 1 162 ? 14.466 -3.047 -2.843 1.00 89.75 162 ASP A N 1
ATOM 1317 C CA . ASP A 1 162 ? 14.796 -1.622 -2.790 1.00 89.75 162 ASP A CA 1
ATOM 1318 C C . ASP A 1 162 ? 13.556 -0.758 -2.512 1.00 89.75 162 ASP A C 1
ATOM 1320 O O . ASP A 1 162 ? 13.641 0.157 -1.697 1.00 89.75 162 ASP A O 1
ATOM 1324 N N . LEU A 1 163 ? 12.398 -1.068 -3.110 1.00 91.62 163 LEU A N 1
ATOM 1325 C CA . LEU A 1 163 ? 11.122 -0.390 -2.841 1.00 91.62 163 LEU A CA 1
ATOM 1326 C C . LEU A 1 163 ? 10.626 -0.646 -1.411 1.00 91.62 163 LEU A C 1
ATOM 1328 O O . LEU A 1 163 ? 10.249 0.292 -0.710 1.00 91.62 163 LEU A O 1
ATOM 1332 N N . GLN A 1 164 ? 10.650 -1.900 -0.958 1.00 89.50 164 GLN A N 1
ATOM 1333 C CA . GLN A 1 164 ? 10.190 -2.293 0.378 1.00 89.50 164 GLN A CA 1
ATOM 1334 C C . GLN A 1 164 ? 11.009 -1.622 1.487 1.00 89.50 164 GLN A C 1
ATOM 1336 O O . GLN A 1 164 ? 10.440 -1.162 2.473 1.00 89.50 164 GLN A O 1
ATOM 1341 N N . ARG A 1 165 ? 12.328 -1.469 1.307 1.00 88.00 165 ARG A N 1
ATOM 1342 C CA . ARG A 1 165 ? 13.211 -0.766 2.259 1.00 88.00 165 ARG A CA 1
ATOM 1343 C C . ARG A 1 165 ? 12.899 0.721 2.418 1.00 88.00 165 ARG A C 1
ATOM 1345 O O . ARG A 1 165 ? 13.345 1.323 3.393 1.00 88.00 165 ARG A O 1
ATOM 1352 N N . LEU A 1 166 ? 12.180 1.328 1.469 1.00 89.44 166 LEU A N 1
ATOM 1353 C CA . LEU A 1 166 ? 11.754 2.725 1.571 1.00 89.44 166 LEU A CA 1
ATOM 1354 C C . LEU A 1 166 ? 10.541 2.891 2.497 1.00 89.44 166 LEU A C 1
ATOM 1356 O O . LEU A 1 166 ? 10.299 4.009 2.969 1.00 89.44 166 LEU A O 1
ATOM 1360 N N . MET A 1 167 ? 9.795 1.818 2.780 1.00 89.69 167 MET A N 1
ATOM 1361 C CA . MET A 1 167 ? 8.691 1.850 3.738 1.00 89.69 167 MET A CA 1
ATOM 1362 C C . MET A 1 167 ? 9.220 2.096 5.160 1.00 89.69 167 MET A C 1
ATOM 1364 O O . MET A 1 167 ? 10.233 1.513 5.544 1.00 89.69 167 MET A O 1
ATOM 1368 N N . PRO A 1 168 ? 8.568 2.961 5.957 1.00 87.50 168 PRO A N 1
ATOM 1369 C CA . PRO A 1 168 ? 8.990 3.256 7.324 1.00 87.50 168 PRO A CA 1
ATOM 1370 C C . PRO A 1 168 ? 8.505 2.177 8.303 1.00 87.50 168 PRO A C 1
ATOM 1372 O O . PRO A 1 168 ? 7.614 2.416 9.107 1.00 87.50 168 PRO A O 1
ATOM 1375 N N . VAL A 1 169 ? 9.064 0.974 8.198 1.00 83.31 169 VAL A N 1
ATOM 1376 C CA . VAL A 1 169 ? 8.775 -0.159 9.091 1.00 83.31 169 VAL A CA 1
ATOM 1377 C C . VAL A 1 169 ? 10.085 -0.854 9.438 1.00 83.31 169 VAL A C 1
ATOM 1379 O O . VAL A 1 169 ? 10.749 -1.393 8.546 1.00 83.31 169 VAL A O 1
ATOM 1382 N N . ASP A 1 170 ? 10.459 -0.863 10.718 1.00 71.94 170 ASP A N 1
ATOM 1383 C CA . ASP A 1 170 ? 11.643 -1.582 11.173 1.00 71.94 170 ASP A CA 1
ATOM 1384 C C . ASP A 1 170 ? 11.362 -3.100 11.183 1.00 71.94 170 ASP A C 1
ATOM 1386 O O . ASP A 1 170 ? 10.240 -3.568 11.403 1.00 71.94 170 ASP A O 1
ATOM 1390 N N . ALA A 1 171 ? 12.386 -3.899 10.859 1.00 64.75 171 ALA A N 1
ATOM 1391 C CA . ALA A 1 171 ? 12.309 -5.365 10.794 1.00 64.75 171 ALA A CA 1
ATOM 1392 C C . ALA A 1 171 ? 11.165 -5.942 9.917 1.00 64.75 171 ALA A C 1
ATOM 1394 O O . ALA A 1 171 ? 10.702 -7.050 10.163 1.00 64.75 171 ALA A O 1
ATOM 1395 N N . GLY A 1 172 ? 10.730 -5.241 8.863 1.00 62.50 172 GLY A N 1
ATOM 1396 C CA . GLY A 1 172 ? 9.565 -5.619 8.045 1.00 62.50 172 GLY A CA 1
ATOM 1397 C C . GLY A 1 172 ? 9.717 -6.826 7.106 1.00 62.50 172 GLY A C 1
ATOM 1398 O O . GLY A 1 172 ? 8.813 -7.085 6.316 1.00 62.50 172 GLY A O 1
ATOM 1399 N N . ASN A 1 173 ? 10.827 -7.574 7.141 1.00 71.19 173 ASN A N 1
ATOM 1400 C CA . ASN A 1 173 ? 11.051 -8.694 6.211 1.00 71.19 173 ASN A CA 1
ATOM 1401 C C . ASN A 1 173 ? 9.910 -9.723 6.249 1.00 71.19 173 ASN A C 1
ATOM 1403 O O . ASN A 1 173 ? 9.530 -10.252 5.213 1.00 71.19 173 ASN A O 1
ATOM 1407 N N . ASP A 1 174 ? 9.349 -9.982 7.427 1.00 71.00 174 ASP A N 1
ATOM 1408 C CA . ASP A 1 174 ? 8.239 -10.909 7.655 1.00 71.00 174 ASP A CA 1
ATOM 1409 C C . ASP A 1 174 ? 6.878 -10.385 7.152 1.00 71.00 174 ASP A C 1
ATOM 1411 O O . ASP A 1 174 ? 6.028 -11.172 6.707 1.00 71.00 174 ASP A O 1
ATOM 1415 N N . LEU A 1 175 ? 6.702 -9.059 7.151 1.00 75.56 175 LEU A N 1
ATOM 1416 C CA . LEU A 1 175 ? 5.544 -8.358 6.585 1.00 75.56 175 LEU A CA 1
ATOM 1417 C C . LEU A 1 175 ? 5.505 -8.460 5.055 1.00 75.56 175 LEU A C 1
ATOM 1419 O O . LEU A 1 175 ? 4.423 -8.530 4.472 1.00 75.56 175 LEU A O 1
ATOM 1423 N N . PHE A 1 176 ? 6.678 -8.539 4.422 1.00 74.50 176 PHE A N 1
ATOM 1424 C CA . PHE A 1 176 ? 6.836 -8.654 2.971 1.00 74.50 176 PHE A CA 1
ATOM 1425 C C . PHE A 1 176 ? 6.955 -10.101 2.457 1.00 74.50 176 PHE A C 1
ATOM 1427 O O . PHE A 1 176 ? 7.075 -10.315 1.251 1.00 74.50 176 PHE A O 1
ATOM 1434 N N . VAL A 1 177 ? 6.875 -11.117 3.333 1.00 64.12 177 VAL A N 1
ATOM 1435 C CA . VAL A 1 177 ? 6.738 -12.522 2.902 1.00 64.12 177 VAL A CA 1
ATOM 1436 C C . VAL A 1 177 ? 5.284 -12.799 2.529 1.00 64.12 177 VAL A C 1
ATOM 1438 O O . VAL A 1 177 ? 4.458 -13.167 3.379 1.00 64.12 177 VAL A O 1
ATOM 1441 N N . TYR A 1 178 ? 4.986 -12.641 1.244 1.00 67.19 178 TYR A N 1
ATOM 1442 C CA . TYR A 1 178 ? 3.691 -12.949 0.655 1.00 67.19 178 TYR A CA 1
ATOM 1443 C C . TYR A 1 178 ? 3.694 -14.368 0.086 1.00 67.19 178 TYR A C 1
ATOM 1445 O O . TYR A 1 178 ? 4.584 -14.752 -0.668 1.00 67.19 178 TYR A O 1
ATOM 1453 N N . LYS A 1 179 ? 2.685 -15.169 0.442 1.00 68.75 179 LYS A N 1
ATOM 1454 C CA . LYS A 1 179 ? 2.368 -16.361 -0.348 1.00 68.75 179 LYS A CA 1
ATOM 1455 C C . LYS A 1 179 ? 1.533 -15.891 -1.530 1.00 68.75 179 LYS A C 1
ATOM 1457 O O . LYS A 1 179 ? 0.430 -15.386 -1.318 1.00 68.75 179 LYS A O 1
ATOM 1462 N N . PHE A 1 180 ? 2.067 -16.020 -2.740 1.00 75.06 180 PHE A N 1
ATOM 1463 C CA . PHE A 1 180 ? 1.271 -15.820 -3.944 1.00 75.06 180 PHE A CA 1
ATOM 1464 C C . PHE A 1 180 ? 0.220 -16.945 -4.063 1.00 75.06 180 PHE A C 1
ATOM 1466 O O . PHE A 1 180 ? 0.423 -18.028 -3.507 1.00 75.06 180 PHE A O 1
ATOM 1473 N N . PRO A 1 181 ? -0.921 -16.701 -4.730 1.00 77.62 181 PRO A N 1
ATOM 1474 C CA . PRO A 1 181 ? -1.948 -17.720 -4.941 1.00 77.62 181 PRO A CA 1
ATOM 1475 C C . PRO A 1 181 ? -1.416 -18.944 -5.702 1.00 77.62 181 PRO A C 1
ATOM 1477 O O . PRO A 1 181 ? -0.659 -18.788 -6.656 1.00 77.62 181 PRO A O 1
ATOM 1480 N N . ASP A 1 182 ? -1.879 -20.150 -5.352 1.00 73.12 182 ASP A N 1
ATOM 1481 C CA . ASP A 1 182 ? -1.451 -21.404 -6.007 1.00 73.12 182 ASP A CA 1
ATOM 1482 C C . ASP A 1 182 ? -1.773 -21.443 -7.515 1.00 73.12 182 ASP A C 1
ATOM 1484 O O . ASP A 1 182 ? -1.158 -22.182 -8.283 1.00 73.12 182 ASP A O 1
ATOM 1488 N N . SER A 1 183 ? -2.736 -20.632 -7.955 1.00 73.62 183 SER A N 1
ATOM 1489 C CA . SER A 1 183 ? -3.108 -20.463 -9.357 1.00 73.62 183 SER A CA 1
ATOM 1490 C C . SER A 1 183 ? -3.168 -18.979 -9.724 1.00 73.62 183 SER A C 1
ATOM 1492 O O . SER A 1 183 ? -3.703 -18.211 -8.923 1.00 73.62 183 SER A O 1
ATOM 1494 N N . PRO A 1 184 ? -2.731 -18.571 -10.932 1.00 77.25 184 PRO A N 1
ATOM 1495 C CA . PRO A 1 184 ? -2.822 -17.187 -11.382 1.00 77.25 184 PRO A CA 1
ATOM 1496 C C . PRO A 1 184 ? -4.239 -16.619 -11.260 1.00 77.25 184 PRO A C 1
ATOM 1498 O O . PRO A 1 184 ? -5.186 -17.159 -11.837 1.00 77.25 184 PRO A O 1
ATOM 1501 N N . THR A 1 185 ? -4.388 -15.520 -10.519 1.00 79.75 185 THR A N 1
ATOM 1502 C CA . THR A 1 185 ? -5.669 -14.831 -10.325 1.00 79.75 185 THR A CA 1
ATOM 1503 C C . THR A 1 185 ? -5.669 -13.470 -11.013 1.00 79.75 185 THR A C 1
ATOM 1505 O O . THR A 1 185 ? -4.660 -12.777 -11.092 1.00 79.75 185 THR A O 1
ATOM 1508 N N . VAL A 1 186 ? -6.833 -13.068 -11.528 1.00 74.88 186 VAL A N 1
ATOM 1509 C CA . VAL A 1 186 ? -7.038 -11.731 -12.124 1.00 74.88 186 VAL A CA 1
ATOM 1510 C C . VAL A 1 186 ? -7.566 -10.737 -11.084 1.00 74.88 186 VAL A C 1
ATOM 1512 O O . VAL A 1 186 ? -7.534 -9.521 -11.286 1.00 74.88 186 VAL A O 1
ATOM 1515 N N . GLU A 1 187 ? -8.067 -11.247 -9.962 1.00 77.31 187 GLU A N 1
ATOM 1516 C CA . GLU A 1 187 ? -8.595 -10.436 -8.879 1.00 77.31 187 GLU A CA 1
ATOM 1517 C C . GLU A 1 187 ? -7.453 -9.997 -7.965 1.00 77.31 187 GLU A C 1
ATOM 1519 O O . GLU A 1 187 ? -6.924 -10.765 -7.165 1.00 77.31 187 GLU A O 1
ATOM 1524 N N . TYR A 1 188 ? -7.057 -8.742 -8.141 1.00 77.69 188 TYR A N 1
ATOM 1525 C CA . TYR A 1 188 ? -6.111 -8.060 -7.277 1.00 77.69 188 TYR A CA 1
ATOM 1526 C C . TYR A 1 188 ? -6.857 -6.977 -6.506 1.00 77.69 188 TYR A C 1
ATOM 1528 O O . TYR A 1 188 ? -7.679 -6.251 -7.081 1.00 77.69 188 TYR A O 1
ATOM 1536 N N . TYR A 1 189 ? -6.510 -6.820 -5.239 1.00 84.62 189 TYR A N 1
ATOM 1537 C CA . TYR A 1 189 ? -7.124 -5.841 -4.358 1.00 84.62 189 TYR A CA 1
ATOM 1538 C C . TYR A 1 189 ? -6.216 -4.637 -4.166 1.00 84.62 189 TYR A C 1
ATOM 1540 O O . TYR A 1 189 ? -4.991 -4.757 -4.174 1.00 84.62 189 TYR A O 1
ATOM 1548 N N . LEU A 1 190 ? -6.841 -3.473 -4.044 1.00 88.88 190 LEU A N 1
ATOM 1549 C CA . LEU A 1 190 ? -6.163 -2.216 -3.778 1.00 88.88 190 LEU A CA 1
ATOM 1550 C C . LEU A 1 190 ? -6.477 -1.776 -2.355 1.00 88.88 190 LEU A C 1
ATOM 1552 O O . LEU A 1 190 ? -7.485 -2.166 -1.764 1.00 88.88 190 LEU A O 1
ATOM 1556 N N . ILE A 1 191 ? -5.572 -0.974 -1.812 1.00 91.31 191 ILE A N 1
ATOM 1557 C CA . ILE A 1 191 ? -5.616 -0.518 -0.433 1.00 91.31 191 ILE A CA 1
ATOM 1558 C C . ILE A 1 191 ? -5.563 1.007 -0.441 1.00 91.31 191 ILE A C 1
ATOM 1560 O O . ILE A 1 191 ? -4.788 1.607 -1.194 1.00 91.31 191 ILE A O 1
ATOM 1564 N N . ARG A 1 192 ? -6.394 1.639 0.388 1.00 94.00 192 ARG A N 1
ATOM 1565 C CA . ARG A 1 192 ? -6.411 3.093 0.578 1.00 94.00 192 ARG A CA 1
ATOM 1566 C C . ARG A 1 192 ? -6.851 3.458 1.998 1.00 94.00 192 ARG A C 1
ATOM 1568 O O . ARG A 1 192 ? -7.459 2.626 2.670 1.00 94.00 192 ARG A O 1
ATOM 1575 N N . PRO A 1 193 ? -6.583 4.691 2.453 1.00 94.81 193 PRO A N 1
ATOM 1576 C CA . PRO A 1 193 ? -7.198 5.197 3.670 1.00 94.81 193 PRO A CA 1
ATOM 1577 C C . PRO A 1 193 ? -8.728 5.199 3.597 1.00 94.81 193 PRO A C 1
ATOM 1579 O O . PRO A 1 193 ? -9.316 5.353 2.518 1.00 94.81 193 PRO A O 1
ATOM 1582 N N . TYR A 1 194 ? -9.342 5.018 4.761 1.00 94.31 194 TYR A N 1
ATOM 1583 C CA . TYR A 1 194 ? -10.784 5.092 4.963 1.00 94.31 194 TYR A CA 1
ATOM 1584 C C . TYR A 1 194 ? -11.343 6.481 4.634 1.00 94.31 194 TYR A C 1
ATOM 1586 O O . TYR A 1 194 ? -10.707 7.508 4.877 1.00 94.31 194 TYR A O 1
ATOM 1594 N N . ASN A 1 195 ? -12.559 6.505 4.095 1.00 93.12 195 ASN A N 1
ATOM 1595 C CA . ASN A 1 195 ? -13.380 7.696 3.925 1.00 93.12 195 ASN A CA 1
ATOM 1596 C C . ASN A 1 195 ? -14.720 7.476 4.639 1.00 93.12 195 ASN A C 1
ATOM 1598 O O . ASN A 1 195 ? -15.262 6.386 4.578 1.00 93.12 195 ASN A O 1
ATOM 1602 N N . HIS A 1 196 ? -15.321 8.502 5.241 1.00 92.44 196 HIS A N 1
ATOM 1603 C CA . HIS A 1 196 ? -16.634 8.384 5.894 1.00 92.44 196 HIS A CA 1
ATOM 1604 C C . HIS A 1 196 ? -17.754 7.841 4.985 1.00 92.44 196 HIS A C 1
ATOM 1606 O O . HIS A 1 196 ? -18.705 7.240 5.469 1.00 92.44 196 HIS A O 1
ATOM 1612 N N . MET A 1 197 ? -17.640 7.988 3.661 1.00 93.06 197 MET A N 1
ATOM 1613 C CA . MET A 1 197 ? -18.581 7.369 2.712 1.00 93.06 197 MET A CA 1
ATOM 1614 C C . MET A 1 197 ? -18.508 5.830 2.682 1.00 93.06 197 MET A C 1
ATOM 1616 O O . MET A 1 197 ? -19.403 5.180 2.145 1.00 93.06 197 MET A O 1
ATOM 1620 N N . ASP A 1 198 ? -17.444 5.251 3.236 1.00 92.56 198 ASP A N 1
ATOM 1621 C CA . ASP A 1 198 ? -17.189 3.815 3.282 1.00 92.56 198 ASP A CA 1
ATOM 1622 C C . ASP A 1 198 ? -17.894 3.117 4.458 1.00 92.56 198 ASP A C 1
ATOM 1624 O O . ASP A 1 198 ? -17.989 1.890 4.452 1.00 92.56 198 ASP A O 1
ATOM 1628 N N . GLU A 1 199 ? -18.394 3.866 5.448 1.00 92.25 199 GLU A N 1
ATOM 1629 C CA . GLU A 1 199 ? -18.908 3.349 6.729 1.00 92.25 199 GLU A CA 1
ATOM 1630 C C . GLU A 1 199 ? -19.934 2.224 6.553 1.00 92.25 199 GLU A C 1
ATOM 1632 O O . GLU A 1 199 ? -19.796 1.144 7.125 1.00 92.25 199 GLU A O 1
ATOM 1637 N N . GLU A 1 200 ? -20.910 2.427 5.665 1.00 91.69 200 GLU A N 1
ATOM 1638 C CA . GLU A 1 200 ? -21.958 1.441 5.389 1.00 91.69 200 GLU A CA 1
ATOM 1639 C C . GLU A 1 200 ? -21.386 0.144 4.786 1.00 91.69 200 GLU A C 1
ATOM 1641 O O . GLU A 1 200 ? -21.873 -0.958 5.047 1.00 91.69 200 GLU A O 1
ATOM 1646 N N . GLN A 1 201 ? -20.340 0.246 3.961 1.00 90.94 201 GLN A N 1
ATOM 1647 C CA . GLN A 1 201 ? -19.684 -0.930 3.391 1.00 90.94 201 GLN A CA 1
ATOM 1648 C C . GLN A 1 201 ? -18.801 -1.637 4.423 1.00 90.94 201 GLN A C 1
ATOM 1650 O O . GLN A 1 201 ? -18.767 -2.867 4.440 1.00 90.94 201 GLN A O 1
ATOM 1655 N N . VAL A 1 202 ? -18.129 -0.881 5.296 1.00 88.88 202 VAL A N 1
ATOM 1656 C CA . VAL A 1 202 ? -17.356 -1.422 6.421 1.00 88.88 202 VAL A CA 1
ATOM 1657 C C . VAL A 1 202 ? -18.278 -2.182 7.375 1.00 88.88 202 VAL A C 1
ATOM 1659 O O . VAL A 1 202 ? -17.977 -3.326 7.710 1.00 88.88 202 VAL A O 1
ATOM 1662 N N . PHE A 1 203 ? -19.454 -1.634 7.696 1.00 87.50 203 PHE A N 1
ATOM 1663 C CA . PHE A 1 203 ? -20.485 -2.326 8.472 1.00 87.50 203 PHE A CA 1
ATOM 1664 C C . PHE A 1 203 ? -20.913 -3.647 7.817 1.00 87.50 203 PHE A C 1
ATOM 1666 O O . PHE A 1 203 ? -20.911 -4.698 8.455 1.00 87.50 203 PHE A O 1
ATOM 1673 N N . LYS A 1 204 ? -21.190 -3.644 6.505 1.00 87.19 204 LYS A N 1
ATOM 1674 C CA . LYS A 1 204 ? -21.529 -4.874 5.758 1.00 87.19 204 LYS A CA 1
ATOM 1675 C C . LYS A 1 204 ? -20.411 -5.915 5.779 1.00 87.19 204 LYS A C 1
ATOM 1677 O O . LYS A 1 204 ? -20.691 -7.110 5.684 1.00 87.19 204 LYS A O 1
ATOM 1682 N N . VAL A 1 205 ? -19.154 -5.483 5.826 1.00 83.88 205 VAL A N 1
ATOM 1683 C CA . VAL A 1 205 ? -18.000 -6.379 5.940 1.00 83.88 205 VAL A CA 1
ATOM 1684 C C . VAL A 1 205 ? -17.906 -6.938 7.361 1.00 83.88 205 VAL A C 1
ATOM 1686 O O . VAL A 1 205 ? -17.838 -8.158 7.493 1.00 83.88 205 VAL A O 1
ATOM 1689 N N . TYR A 1 206 ? -18.041 -6.102 8.394 1.00 79.75 206 TYR A N 1
ATOM 1690 C CA . TYR A 1 206 ? -18.095 -6.518 9.803 1.00 79.75 206 TYR A CA 1
ATOM 1691 C C . TYR A 1 206 ? -19.179 -7.578 10.066 1.00 79.75 206 TYR A C 1
ATOM 1693 O O . TYR A 1 206 ? -18.919 -8.617 10.669 1.00 79.75 206 TYR A O 1
ATOM 1701 N N . GLN A 1 207 ? -20.379 -7.394 9.508 1.00 78.31 207 GLN A N 1
ATOM 1702 C CA . GLN A 1 207 ? -21.472 -8.364 9.644 1.00 78.31 207 GLN A CA 1
ATOM 1703 C C . GLN A 1 207 ? -21.176 -9.737 9.012 1.00 78.31 207 GLN A C 1
ATOM 1705 O O . GLN A 1 207 ? -21.695 -10.761 9.456 1.00 78.31 207 GLN A O 1
ATOM 1710 N N . LYS A 1 208 ? -20.389 -9.782 7.928 1.00 75.19 208 LYS A N 1
ATOM 1711 C CA . LYS A 1 208 ? -20.011 -11.051 7.272 1.00 75.19 208 LYS A CA 1
ATOM 1712 C C . LYS A 1 208 ? -18.947 -11.806 8.061 1.00 75.19 208 LYS A C 1
ATOM 1714 O O . LYS A 1 208 ? -18.868 -13.028 7.959 1.00 75.19 208 LYS A O 1
ATOM 1719 N N . ILE A 1 209 ? -18.138 -11.044 8.777 1.00 65.75 209 ILE A N 1
ATOM 1720 C CA . ILE A 1 209 ? -16.960 -11.434 9.533 1.00 65.75 209 ILE A CA 1
ATOM 1721 C C . ILE A 1 209 ? -17.332 -12.128 10.833 1.00 65.75 209 ILE A C 1
ATOM 1723 O O . ILE A 1 209 ? -16.926 -13.270 11.051 1.00 65.75 209 ILE A O 1
ATOM 1727 N N . ASP A 1 210 ? -18.138 -11.467 11.657 1.00 65.94 210 ASP A N 1
ATOM 1728 C CA . ASP A 1 210 ? -18.383 -11.942 13.004 1.00 65.94 210 ASP A CA 1
ATOM 1729 C C . ASP A 1 210 ? -19.408 -13.085 12.944 1.00 65.94 210 ASP A C 1
ATOM 1731 O O . ASP A 1 210 ? -20.620 -12.879 12.831 1.00 65.94 210 ASP A O 1
ATOM 1735 N N . GLN A 1 211 ? -18.906 -14.323 12.967 1.00 58.00 211 GLN A N 1
ATOM 1736 C CA . GLN A 1 211 ? -19.716 -15.544 12.944 1.00 58.00 211 GLN A CA 1
ATOM 1737 C C . GLN A 1 211 ? -20.629 -15.661 14.175 1.00 58.00 211 GLN A C 1
ATOM 1739 O O . GLN A 1 211 ? -21.670 -16.322 14.100 1.00 58.00 211 GLN A O 1
ATOM 1744 N N . ASP A 1 212 ? -20.277 -15.007 15.286 1.00 54.66 212 ASP A N 1
ATOM 1745 C CA . ASP A 1 212 ? -21.115 -14.934 16.480 1.00 54.66 212 ASP A CA 1
ATOM 1746 C C . ASP A 1 212 ? -22.170 -13.824 16.349 1.00 54.66 212 ASP A C 1
ATOM 1748 O O . ASP A 1 212 ? -23.323 -14.046 16.737 1.00 54.66 212 ASP A O 1
ATOM 1752 N N . SER A 1 213 ? -21.861 -12.715 15.659 1.00 52.38 213 SER A N 1
ATOM 1753 C CA . SER A 1 213 ? -22.868 -11.709 15.277 1.00 52.38 213 SER A CA 1
ATOM 1754 C C . SER A 1 213 ? -23.957 -12.268 14.367 1.00 52.38 213 SER A C 1
ATOM 1756 O O . SER A 1 213 ? -25.103 -11.829 14.451 1.00 52.38 213 SER A O 1
ATOM 1758 N N . GLN A 1 214 ? -23.661 -13.273 13.532 1.00 55.66 214 GLN A N 1
ATOM 1759 C CA . GLN A 1 214 ? -24.649 -13.866 12.620 1.00 55.66 214 GLN A CA 1
ATOM 1760 C C . GLN A 1 214 ? -25.850 -14.487 13.354 1.00 55.66 214 GLN A C 1
ATOM 1762 O O . GLN A 1 214 ? -26.920 -14.626 12.759 1.00 55.66 214 GLN A O 1
ATOM 1767 N N . LYS A 1 215 ? -25.697 -14.833 14.641 1.00 63.00 215 LYS A N 1
ATOM 1768 C CA . LYS A 1 215 ? -26.764 -15.380 15.498 1.00 63.00 215 LYS A CA 1
ATOM 1769 C C . LYS A 1 215 ? -27.556 -14.300 16.249 1.00 63.00 215 LYS A C 1
ATOM 1771 O O . LYS A 1 215 ? -28.563 -14.629 16.876 1.00 63.00 215 LYS A O 1
ATOM 1776 N N . LEU A 1 216 ? -27.110 -13.044 16.212 1.00 67.69 216 LEU A N 1
ATOM 1777 C CA . LEU A 1 216 ? -27.724 -11.909 16.904 1.00 67.69 216 LEU A CA 1
ATOM 1778 C C . LEU A 1 216 ? -28.745 -11.187 16.008 1.00 67.69 216 LEU A C 1
ATOM 1780 O O . LEU A 1 216 ? -28.707 -11.278 14.780 1.00 67.69 216 LEU A O 1
ATOM 1784 N N . THR A 1 217 ? -29.679 -10.461 16.624 1.00 76.81 217 THR A N 1
ATOM 1785 C CA . THR A 1 217 ? -30.617 -9.571 15.916 1.00 76.81 217 THR A CA 1
ATOM 1786 C C . THR A 1 217 ? -29.898 -8.337 15.366 1.00 76.81 217 THR A C 1
ATOM 1788 O O . THR A 1 217 ? -28.901 -7.910 15.942 1.00 76.81 217 THR A O 1
ATOM 1791 N N . GLU A 1 218 ? -30.424 -7.733 14.293 1.00 74.50 218 GLU A N 1
ATOM 1792 C CA . GLU A 1 218 ? -29.800 -6.573 13.624 1.00 74.50 218 GLU A CA 1
ATOM 1793 C C . GLU A 1 218 ? -29.472 -5.417 14.585 1.00 74.50 218 GLU A C 1
ATOM 1795 O O . GLU A 1 218 ? -28.341 -4.941 14.566 1.00 74.50 218 GLU A O 1
ATOM 1800 N N . ASP A 1 219 ? -30.374 -5.069 15.512 1.00 77.75 219 ASP A N 1
ATOM 1801 C CA . ASP A 1 219 ? -30.143 -4.005 16.508 1.00 77.75 219 ASP A CA 1
ATOM 1802 C C . ASP A 1 219 ? -28.892 -4.251 17.381 1.00 77.75 219 ASP A C 1
ATOM 1804 O O . ASP A 1 219 ? -28.185 -3.322 17.762 1.00 77.75 219 ASP A O 1
ATOM 1808 N N . PHE A 1 220 ? -28.589 -5.516 17.699 1.00 78.94 220 PHE A N 1
ATOM 1809 C CA . PHE A 1 220 ? -27.392 -5.866 18.472 1.00 78.94 220 PHE A CA 1
ATOM 1810 C C . PHE A 1 220 ? -26.131 -5.866 17.605 1.00 78.94 220 PHE A C 1
ATOM 1812 O O . PHE A 1 220 ? -25.054 -5.586 18.123 1.00 78.94 220 PHE A O 1
ATOM 1819 N N . LYS A 1 221 ? -26.243 -6.153 16.302 1.00 77.56 221 LYS A N 1
ATOM 1820 C CA . LYS A 1 221 ? -25.109 -6.067 15.368 1.00 77.56 221 LYS A CA 1
ATOM 1821 C C . LYS A 1 221 ? -24.669 -4.622 15.169 1.00 77.56 221 LYS A C 1
ATOM 1823 O O . LYS A 1 221 ? -23.472 -4.356 15.168 1.00 77.56 221 LYS A O 1
ATOM 1828 N N . GLU A 1 222 ? -25.631 -3.713 15.019 1.00 83.75 222 GLU A N 1
ATOM 1829 C CA . GLU A 1 222 ? -25.374 -2.272 14.938 1.00 83.75 222 GLU A CA 1
ATOM 1830 C C . GLU A 1 222 ? -24.714 -1.776 16.228 1.00 83.75 222 GLU A C 1
ATOM 1832 O O . GLU A 1 222 ? -23.644 -1.183 16.176 1.00 83.75 222 GLU A O 1
ATOM 1837 N N . LEU A 1 223 ? -25.245 -2.162 17.395 1.00 83.62 223 LEU A N 1
ATOM 1838 C CA . LEU A 1 223 ? -24.645 -1.804 18.683 1.00 83.62 223 LEU A CA 1
ATOM 1839 C C . LEU A 1 223 ? -23.211 -2.338 18.859 1.00 83.62 223 LEU A C 1
ATOM 1841 O O . LEU A 1 223 ? -22.360 -1.641 19.408 1.00 83.62 223 LEU A O 1
ATOM 1845 N N . LEU A 1 224 ? -22.931 -3.573 18.430 1.00 81.38 224 LEU A N 1
ATOM 1846 C CA . LEU A 1 224 ? -21.582 -4.148 18.503 1.00 81.38 224 LEU A CA 1
ATOM 1847 C C . LEU A 1 224 ? -20.608 -3.434 17.566 1.00 81.38 224 LEU A C 1
ATOM 1849 O O . LEU A 1 224 ? -19.472 -3.171 17.958 1.00 81.38 224 LEU A O 1
ATOM 1853 N N . PHE A 1 225 ? -21.052 -3.077 16.363 1.00 84.19 225 PHE A N 1
ATOM 1854 C CA . PHE A 1 225 ? -20.260 -2.273 15.439 1.00 84.19 225 PHE A CA 1
ATOM 1855 C C . PHE A 1 225 ? -19.968 -0.879 16.010 1.00 84.19 225 PHE A C 1
ATOM 1857 O O . PHE A 1 225 ? -18.818 -0.433 15.998 1.00 84.19 225 PHE A O 1
ATOM 1864 N N . ASP A 1 226 ? -20.982 -0.240 16.594 1.00 86.25 226 ASP A N 1
ATOM 1865 C CA . ASP A 1 226 ? -20.868 1.061 17.252 1.00 86.25 226 ASP A CA 1
ATOM 1866 C C . ASP A 1 226 ? -19.922 1.039 18.453 1.00 86.25 226 ASP A C 1
ATOM 1868 O O . ASP A 1 226 ? -19.248 2.029 18.740 1.00 86.25 226 ASP A O 1
ATOM 1872 N N . LEU A 1 227 ? -19.855 -0.091 19.156 1.00 82.69 227 LEU A N 1
ATOM 1873 C CA . LEU A 1 227 ? -18.969 -0.275 20.298 1.00 82.69 227 LEU A CA 1
ATOM 1874 C C . LEU A 1 227 ? -17.526 -0.566 19.870 1.00 82.69 227 LEU A C 1
ATOM 1876 O O . LEU A 1 227 ? -16.593 -0.003 20.443 1.00 82.69 227 LEU A O 1
ATOM 1880 N N . ASN A 1 228 ? -17.343 -1.456 18.893 1.00 78.50 228 ASN A N 1
ATOM 1881 C CA . ASN A 1 228 ? -16.038 -2.038 18.583 1.00 78.50 228 ASN A CA 1
ATOM 1882 C C . ASN A 1 228 ? -15.306 -1.312 17.451 1.00 78.50 228 ASN A C 1
ATOM 1884 O O . ASN A 1 228 ? -14.084 -1.217 17.496 1.00 78.50 228 ASN A O 1
ATOM 1888 N N . ILE A 1 229 ? -16.019 -0.785 16.449 1.00 84.12 229 ILE A N 1
ATOM 1889 C CA . ILE A 1 229 ? -15.419 -0.249 15.217 1.00 84.12 229 ILE A CA 1
ATOM 1890 C C . ILE A 1 229 ? -15.647 1.251 15.045 1.00 84.12 229 ILE A C 1
ATOM 1892 O O . ILE A 1 229 ? -14.688 1.974 14.763 1.00 84.12 229 ILE A O 1
ATOM 1896 N N . CYS A 1 230 ? -16.864 1.756 15.262 1.00 86.31 230 CYS A N 1
ATOM 1897 C CA . CYS A 1 230 ? -17.168 3.186 15.103 1.00 86.31 230 CYS A CA 1
ATOM 1898 C C . CYS A 1 230 ? -16.234 4.140 15.871 1.00 86.31 230 CYS A C 1
ATOM 1900 O O . CYS A 1 230 ? -15.925 5.204 15.322 1.00 86.31 230 CYS A O 1
ATOM 1902 N N . PRO A 1 231 ? -15.712 3.812 17.075 1.00 87.25 231 PRO A N 1
ATOM 1903 C CA . PRO A 1 231 ? -14.761 4.685 17.754 1.00 87.25 231 PRO A CA 1
ATOM 1904 C C . PRO A 1 231 ? -13.480 4.893 16.939 1.00 87.25 231 PRO A C 1
ATOM 1906 O O . PRO A 1 231 ? -12.952 6.000 16.914 1.00 87.25 231 PRO A O 1
ATOM 1909 N N . PHE A 1 232 ? -13.013 3.873 16.214 1.00 87.25 232 PHE A N 1
ATOM 1910 C CA . PHE A 1 232 ? -11.842 3.971 15.338 1.00 87.25 232 PHE A CA 1
ATOM 1911 C C . PHE A 1 232 ? -12.140 4.841 14.120 1.00 87.25 232 PHE A C 1
ATOM 1913 O O . PHE A 1 232 ? -11.389 5.773 13.836 1.00 87.25 232 PHE A O 1
ATOM 1920 N N . LEU A 1 233 ? -13.279 4.590 13.463 1.00 90.19 233 LEU A N 1
ATOM 1921 C CA . LEU A 1 233 ? -13.714 5.328 12.272 1.00 90.19 233 LEU A CA 1
ATOM 1922 C C . LEU A 1 233 ? -13.973 6.813 12.557 1.00 90.19 233 LEU A C 1
ATOM 1924 O O . LEU A 1 233 ? -13.793 7.657 11.680 1.00 90.19 233 LEU A O 1
ATOM 1928 N N . THR A 1 234 ? -14.396 7.132 13.782 1.00 89.50 234 THR A N 1
ATOM 1929 C CA . THR A 1 234 ? -14.737 8.497 14.196 1.00 89.50 234 THR A CA 1
ATOM 1930 C C . THR A 1 234 ? -13.539 9.245 14.776 1.00 89.50 234 THR A C 1
ATOM 1932 O O . THR A 1 234 ? -13.351 10.420 14.467 1.00 89.50 234 THR A O 1
ATOM 1935 N N . LEU A 1 235 ? -12.742 8.600 15.639 1.00 88.94 235 LEU A N 1
ATOM 1936 C CA . LEU A 1 235 ? -11.671 9.275 16.381 1.00 88.94 235 LEU A CA 1
ATOM 1937 C C . LEU A 1 235 ? -10.340 9.306 15.626 1.00 88.94 235 LEU A C 1
ATOM 1939 O O . LEU A 1 235 ? -9.625 10.292 15.758 1.00 88.94 235 LEU A O 1
ATOM 1943 N N . ASN A 1 236 ? -10.003 8.249 14.876 1.00 88.19 236 ASN A N 1
ATOM 1944 C CA . ASN A 1 236 ? -8.741 8.147 14.129 1.00 88.19 236 ASN A CA 1
ATOM 1945 C C . ASN A 1 236 ? -8.976 7.570 12.712 1.00 88.19 236 ASN A C 1
ATOM 1947 O O . ASN A 1 236 ? -8.420 6.518 12.366 1.00 88.19 236 ASN A O 1
ATOM 1951 N N . PRO A 1 237 ? -9.806 8.218 11.867 1.00 91.44 237 PRO A N 1
ATOM 1952 C CA . PRO A 1 237 ? -10.057 7.760 10.497 1.00 91.44 237 PRO A CA 1
ATOM 1953 C C . PRO A 1 237 ? -8.774 7.652 9.655 1.00 91.44 237 PRO A C 1
ATOM 1955 O O . PRO A 1 237 ? -8.678 6.800 8.774 1.00 91.44 237 PRO A O 1
ATOM 1958 N N . GLU A 1 238 ? -7.759 8.469 9.942 1.00 90.88 238 GLU A N 1
ATOM 1959 C CA . GLU A 1 238 ? -6.451 8.451 9.284 1.00 90.88 238 GLU A CA 1
ATOM 1960 C C . GLU A 1 238 ? -5.618 7.202 9.597 1.00 90.88 238 GLU A C 1
ATOM 1962 O O . GLU A 1 238 ? -4.719 6.860 8.829 1.00 90.88 238 GLU A O 1
ATOM 1967 N N . LEU A 1 239 ? -5.912 6.510 10.700 1.00 90.94 239 LEU A N 1
ATOM 1968 C CA . LEU A 1 239 ? -5.314 5.225 11.073 1.00 90.94 239 LEU A CA 1
ATOM 1969 C C . LEU A 1 239 ? -6.248 4.054 10.743 1.00 90.94 239 LEU A C 1
ATOM 1971 O O . LEU A 1 239 ? -6.112 2.962 11.292 1.00 90.94 239 LEU A O 1
ATOM 1975 N N . THR A 1 240 ? -7.185 4.270 9.820 1.00 91.31 240 THR A N 1
ATOM 1976 C CA . THR A 1 240 ? -8.037 3.221 9.270 1.00 91.31 240 THR A CA 1
ATOM 1977 C C . THR A 1 240 ? -7.741 3.034 7.789 1.00 91.31 240 THR A C 1
ATOM 1979 O O . THR A 1 240 ? -7.749 3.973 6.989 1.00 91.31 240 THR A O 1
ATOM 1982 N N . ILE A 1 241 ? -7.487 1.787 7.411 1.00 91.56 241 ILE A N 1
ATOM 1983 C CA . ILE A 1 241 ? -7.169 1.387 6.047 1.00 91.56 241 ILE A CA 1
ATOM 1984 C C . ILE A 1 241 ? -8.254 0.436 5.553 1.00 91.56 241 ILE A C 1
ATOM 1986 O O . ILE A 1 241 ? -8.605 -0.529 6.229 1.00 91.56 241 ILE A O 1
ATOM 1990 N N . VAL A 1 242 ? -8.761 0.691 4.350 1.00 91.88 242 VAL A N 1
ATOM 1991 C CA . VAL A 1 242 ? -9.746 -0.162 3.683 1.00 91.88 242 VAL A CA 1
ATOM 1992 C C . VAL A 1 242 ? -9.139 -0.833 2.462 1.00 91.88 242 VAL A C 1
ATOM 1994 O O . VAL A 1 242 ? -8.327 -0.263 1.726 1.00 91.88 242 VAL A O 1
ATOM 1997 N N . MET A 1 243 ? -9.570 -2.065 2.239 1.00 89.62 243 MET A N 1
ATOM 1998 C CA . MET A 1 243 ? -9.280 -2.838 1.048 1.00 89.62 243 MET A CA 1
ATOM 1999 C C . MET A 1 243 ? -10.512 -2.859 0.156 1.00 89.62 243 MET A C 1
ATOM 2001 O O . MET A 1 243 ? -11.610 -3.205 0.599 1.00 89.62 243 MET A O 1
ATOM 2005 N N . HIS A 1 244 ? -10.306 -2.574 -1.124 1.00 89.62 244 HIS A N 1
ATOM 2006 C CA . HIS A 1 244 ? -11.367 -2.571 -2.113 1.00 89.62 244 HIS A CA 1
ATOM 2007 C C . HIS A 1 244 ? -10.969 -3.319 -3.385 1.00 89.62 244 HIS A C 1
ATOM 2009 O O . HIS A 1 244 ? -9.792 -3.499 -3.719 1.00 89.62 244 HIS A O 1
ATOM 2015 N N . ASN A 1 245 ? -11.982 -3.773 -4.115 1.00 86.62 245 ASN A N 1
ATOM 2016 C CA . ASN A 1 245 ? -11.797 -4.382 -5.423 1.00 86.62 245 ASN A CA 1
ATOM 2017 C C . ASN A 1 245 ? -11.775 -3.324 -6.546 1.00 86.62 245 ASN A C 1
ATOM 2019 O O . ASN A 1 245 ? -11.840 -2.115 -6.315 1.00 86.62 245 ASN A O 1
ATOM 2023 N N . SER A 1 246 ? -11.696 -3.780 -7.799 1.00 82.12 246 SER A N 1
ATOM 2024 C CA . SER A 1 246 ? -11.683 -2.890 -8.974 1.00 82.12 246 SER A CA 1
ATOM 2025 C C . SER A 1 246 ? -12.981 -2.095 -9.191 1.00 82.12 246 SER A C 1
ATOM 2027 O O . SER A 1 246 ? -12.983 -1.181 -10.007 1.00 82.12 246 SER A O 1
ATOM 2029 N N . CYS A 1 247 ? -14.067 -2.435 -8.492 1.00 84.62 247 CYS A N 1
ATOM 2030 C CA . CYS A 1 247 ? -15.344 -1.719 -8.516 1.00 84.62 247 CYS A CA 1
ATOM 2031 C C . CYS A 1 247 ? -15.524 -0.791 -7.301 1.00 84.62 247 CYS A C 1
ATOM 2033 O O . CYS A 1 247 ? -16.629 -0.307 -7.097 1.00 84.62 247 CYS A O 1
ATOM 2035 N N . ASP A 1 248 ? -14.471 -0.580 -6.501 1.00 86.19 248 ASP A N 1
ATOM 2036 C CA . ASP A 1 248 ? -14.497 0.201 -5.251 1.00 86.19 248 ASP A CA 1
ATOM 2037 C C . ASP A 1 248 ? -15.455 -0.357 -4.179 1.00 86.19 248 ASP A C 1
ATOM 2039 O O . ASP A 1 248 ? -15.858 0.338 -3.251 1.00 86.19 248 ASP A O 1
ATOM 2043 N N . ASN A 1 249 ? -15.790 -1.650 -4.276 1.00 89.50 249 ASN A N 1
ATOM 2044 C CA . ASN A 1 249 ? -16.488 -2.346 -3.200 1.00 89.50 249 ASN A CA 1
ATOM 2045 C C . ASN A 1 249 ? -15.478 -2.756 -2.130 1.00 89.50 249 ASN A C 1
ATOM 2047 O O . ASN A 1 249 ? -14.474 -3.408 -2.447 1.00 89.50 249 ASN A O 1
ATOM 2051 N N . ILE A 1 250 ? -15.777 -2.428 -0.877 1.00 89.00 250 ILE A N 1
ATOM 2052 C CA . ILE A 1 250 ? -14.938 -2.775 0.268 1.00 89.00 250 ILE A CA 1
ATOM 2053 C C . ILE A 1 250 ? -15.139 -4.237 0.634 1.00 89.00 250 ILE A C 1
ATOM 2055 O O . ILE A 1 250 ? -16.252 -4.764 0.676 1.00 89.00 250 ILE A O 1
ATOM 2059 N N . ILE A 1 251 ? -14.018 -4.899 0.876 1.00 85.44 251 ILE A N 1
ATOM 2060 C CA . ILE A 1 251 ? -13.946 -6.337 1.145 1.00 85.44 251 ILE A CA 1
ATOM 2061 C C . ILE A 1 251 ? -13.188 -6.661 2.433 1.00 85.44 251 ILE A C 1
ATOM 2063 O O . ILE A 1 251 ? -13.186 -7.807 2.869 1.00 85.44 251 ILE A O 1
ATOM 2067 N N . GLY A 1 252 ? -12.539 -5.666 3.031 1.00 84.06 252 GLY A N 1
ATOM 2068 C CA . GLY A 1 252 ? -11.815 -5.789 4.286 1.00 84.06 252 GLY A CA 1
ATOM 2069 C C . GLY A 1 252 ? -11.380 -4.422 4.783 1.00 84.06 252 GLY A C 1
ATOM 2070 O O . GLY A 1 252 ? -11.282 -3.471 4.005 1.00 84.06 252 GLY A O 1
ATOM 2071 N N . TYR A 1 253 ? -11.113 -4.337 6.076 1.00 86.31 253 TYR A N 1
ATOM 2072 C CA . TYR A 1 253 ? -10.603 -3.137 6.717 1.00 86.31 253 TYR A CA 1
ATOM 2073 C C . TYR A 1 253 ? -9.619 -3.520 7.821 1.00 86.31 253 TYR A C 1
ATOM 2075 O O . TYR A 1 253 ? -9.553 -4.672 8.252 1.00 86.31 253 TYR A O 1
ATOM 2083 N N . ALA A 1 254 ? -8.819 -2.553 8.242 1.00 86.25 254 ALA A N 1
ATOM 2084 C CA . ALA A 1 254 ? -7.966 -2.657 9.409 1.00 86.25 254 ALA A CA 1
ATOM 2085 C C . ALA A 1 254 ? -7.923 -1.291 10.096 1.00 86.25 254 ALA A C 1
ATOM 2087 O O . ALA A 1 254 ? -7.719 -0.269 9.434 1.00 86.25 254 ALA A O 1
ATOM 2088 N N . CYS A 1 255 ? -8.110 -1.290 11.412 1.00 84.44 255 CYS A N 1
ATOM 2089 C CA . CYS A 1 255 ? -8.182 -0.083 12.220 1.00 84.44 255 CYS A CA 1
ATOM 2090 C C . CYS A 1 255 ? -7.026 -0.063 13.219 1.00 84.44 255 CYS A C 1
ATOM 2092 O O . CYS A 1 255 ? -6.637 -1.090 13.779 1.00 84.44 255 CYS A O 1
ATOM 2094 N N . ALA A 1 256 ? -6.483 1.115 13.481 1.00 80.06 256 ALA A N 1
ATOM 2095 C CA . ALA A 1 256 ? -5.526 1.303 14.552 1.00 80.06 256 ALA A CA 1
ATOM 2096 C C . ALA A 1 256 ? -5.827 2.582 15.330 1.00 80.06 256 ALA A C 1
ATOM 2098 O O . ALA A 1 256 ? -6.398 3.542 14.820 1.00 80.06 256 ALA A O 1
ATOM 2099 N N . VAL A 1 257 ? -5.406 2.578 16.585 1.00 73.00 257 VAL A N 1
ATOM 2100 C CA . VAL A 1 257 ? -5.171 3.771 17.398 1.00 73.00 257 VAL A CA 1
ATOM 2101 C C . VAL A 1 257 ? -3.676 3.782 17.702 1.00 73.00 257 VAL A C 1
ATOM 2103 O O . VAL A 1 257 ? -2.998 2.764 17.552 1.00 73.00 257 VAL A O 1
ATOM 2106 N N . VAL A 1 258 ? -3.127 4.926 18.104 1.00 62.19 258 VAL A N 1
ATOM 2107 C CA . VAL A 1 258 ? -1.731 4.994 18.552 1.00 62.19 258 VAL A CA 1
ATOM 2108 C C . VAL A 1 258 ? -1.456 3.861 19.555 1.00 62.19 258 VAL A C 1
ATOM 2110 O O . VAL A 1 258 ? -2.189 3.685 20.526 1.00 62.19 258 VAL A O 1
ATOM 2113 N N . ASP A 1 259 ? -0.437 3.059 19.246 1.00 51.44 259 ASP A N 1
ATOM 2114 C CA . ASP A 1 259 ? 0.030 1.882 19.987 1.00 51.44 259 ASP A CA 1
ATOM 2115 C C . ASP A 1 259 ? -0.916 0.663 20.045 1.00 51.44 259 ASP A C 1
ATOM 2117 O O . ASP A 1 259 ? -0.533 -0.348 20.635 1.00 51.44 259 ASP A O 1
ATOM 2121 N N . CYS A 1 260 ? -2.088 0.675 19.397 1.00 49.41 260 CYS A N 1
ATOM 2122 C CA . CYS A 1 260 ? -3.035 -0.451 19.370 1.00 49.41 260 CYS A CA 1
ATOM 2123 C C . CYS A 1 260 ? -3.551 -0.742 17.952 1.00 49.41 260 CYS A C 1
ATOM 2125 O O . CYS A 1 260 ? -4.092 0.142 17.291 1.00 49.41 260 CYS A O 1
ATOM 2127 N N . ILE A 1 261 ? -3.433 -1.988 17.484 1.00 55.72 261 ILE A N 1
ATOM 2128 C CA . ILE A 1 261 ? -4.027 -2.418 16.209 1.00 55.72 261 ILE A CA 1
ATOM 2129 C C . ILE A 1 261 ? -5.203 -3.336 16.499 1.00 55.72 261 ILE A C 1
ATOM 2131 O O . ILE A 1 261 ? -5.016 -4.437 17.017 1.00 55.72 261 ILE A O 1
ATOM 2135 N N . LEU A 1 262 ? -6.394 -2.909 16.087 1.00 56.34 262 LEU A N 1
ATOM 2136 C CA . LEU A 1 262 ? -7.578 -3.751 16.061 1.00 56.34 262 LEU A CA 1
ATOM 2137 C C . LEU A 1 262 ? -7.770 -4.298 14.651 1.00 56.34 262 LEU A C 1
ATOM 2139 O O . LEU A 1 262 ? -8.055 -3.588 13.684 1.00 56.34 262 LEU A O 1
ATOM 2143 N N . LYS A 1 263 ? -7.565 -5.606 14.542 1.00 56.94 263 LYS A N 1
ATOM 2144 C CA . LYS A 1 263 ? -8.004 -6.381 13.394 1.00 56.94 263 LYS A CA 1
ATOM 2145 C C . LYS A 1 263 ? -9.376 -6.924 13.744 1.00 56.94 263 LYS A C 1
ATOM 2147 O O . LYS A 1 263 ? -9.459 -7.803 14.591 1.00 56.94 263 LYS A O 1
ATOM 2152 N N . ASP A 1 264 ? -10.380 -6.499 12.997 1.00 48.84 264 ASP A N 1
ATOM 2153 C CA . ASP A 1 264 ? -11.578 -7.309 12.841 1.00 48.84 264 ASP A CA 1
ATOM 2154 C C . ASP A 1 264 ? -11.464 -8.011 11.483 1.00 48.84 264 ASP A C 1
ATOM 2156 O O . ASP A 1 264 ? -11.693 -7.452 10.413 1.00 48.84 264 ASP A O 1
ATOM 2160 N N . ASP A 1 265 ? -10.939 -9.236 11.573 1.00 50.22 265 ASP A N 1
ATOM 2161 C CA . ASP A 1 265 ? -11.200 -10.374 10.693 1.00 50.22 265 ASP A CA 1
ATOM 2162 C C . ASP A 1 265 ? -11.169 -10.147 9.182 1.00 50.22 265 ASP A C 1
ATOM 2164 O O . ASP A 1 265 ? -12.143 -10.095 8.439 1.00 50.22 265 ASP A O 1
ATOM 2168 N N . LEU A 1 266 ? -9.956 -10.200 8.662 1.00 49.66 266 LEU A N 1
ATOM 2169 C CA . LEU A 1 266 ? -9.725 -10.318 7.236 1.00 49.66 266 LEU A CA 1
ATOM 2170 C C . LEU A 1 266 ? -10.082 -11.722 6.742 1.00 49.66 266 LEU A C 1
ATOM 2172 O O . LEU A 1 266 ? -9.240 -12.617 6.732 1.00 49.66 266 LEU A O 1
ATOM 2176 N N . ILE A 1 267 ? -11.327 -11.887 6.280 1.00 45.81 267 ILE A N 1
ATOM 2177 C CA . ILE A 1 267 ? -11.846 -13.108 5.628 1.00 45.81 267 ILE A CA 1
ATOM 2178 C C . ILE A 1 267 ? -10.990 -13.538 4.421 1.00 45.81 267 ILE A C 1
ATOM 2180 O O . ILE A 1 267 ? -11.012 -14.704 4.029 1.00 45.81 267 ILE A O 1
ATOM 2184 N N . LEU A 1 268 ? -10.207 -12.644 3.811 1.00 49.69 268 LEU A N 1
ATOM 2185 C CA . LEU A 1 268 ? -9.465 -12.949 2.589 1.00 49.69 268 LEU A CA 1
ATOM 2186 C C . LEU A 1 268 ? -7.947 -12.873 2.782 1.00 49.69 268 LEU A C 1
ATOM 2188 O O . LEU A 1 268 ? -7.366 -11.796 2.814 1.00 49.69 268 LEU A O 1
ATOM 2192 N N . ASN A 1 269 ? -7.315 -14.051 2.800 1.00 59.75 269 ASN A N 1
ATOM 2193 C CA . ASN A 1 269 ? -5.892 -14.315 2.555 1.00 59.75 269 ASN A CA 1
ATOM 2194 C C . ASN A 1 269 ? -4.876 -13.555 3.437 1.00 59.75 269 ASN A C 1
ATOM 2196 O O . ASN A 1 269 ? -4.677 -12.347 3.329 1.00 59.75 269 ASN A O 1
ATOM 2200 N N . SER A 1 270 ? -4.078 -14.312 4.202 1.00 66.69 270 SER A N 1
ATOM 2201 C CA . SER A 1 270 ? -2.982 -13.799 5.051 1.00 66.69 270 SER A CA 1
ATOM 2202 C C . SER A 1 270 ? -2.044 -12.800 4.346 1.00 66.69 270 SER A C 1
ATOM 2204 O O . SER A 1 270 ? -1.548 -11.875 4.986 1.00 66.69 270 SER A O 1
ATOM 2206 N N . SER A 1 271 ? -1.835 -12.941 3.031 1.00 73.75 271 SER A N 1
ATOM 2207 C CA . SER A 1 271 ? -1.006 -12.027 2.238 1.00 73.75 271 SER A CA 1
ATOM 2208 C C . SER A 1 271 ? -1.557 -10.604 2.163 1.00 73.75 271 SER A C 1
ATOM 2210 O O . SER A 1 271 ? -0.777 -9.658 2.162 1.00 73.75 271 SER A O 1
ATOM 2212 N N . ILE A 1 272 ? -2.873 -10.428 2.064 1.00 76.00 272 ILE A N 1
ATOM 2213 C CA . ILE A 1 272 ? -3.453 -9.096 1.866 1.00 76.00 272 ILE A CA 1
ATOM 2214 C C . ILE A 1 272 ? -3.602 -8.381 3.204 1.00 76.00 272 ILE A C 1
ATOM 2216 O O . ILE A 1 272 ? -3.333 -7.188 3.327 1.00 76.00 272 ILE A O 1
ATOM 2220 N N . ALA A 1 273 ? -3.928 -9.141 4.245 1.00 77.31 273 ALA A N 1
ATOM 2221 C CA . ALA A 1 273 ? -3.928 -8.631 5.601 1.00 77.31 273 ALA A CA 1
ATOM 2222 C C . ALA A 1 273 ? -2.553 -8.086 6.018 1.00 77.31 273 ALA A C 1
ATOM 2224 O O . ALA A 1 273 ? -2.464 -6.992 6.572 1.00 77.31 273 ALA A O 1
ATOM 2225 N N . LYS A 1 274 ? -1.473 -8.786 5.642 1.00 82.25 274 LYS A N 1
ATOM 2226 C CA . LYS A 1 274 ? -0.097 -8.285 5.778 1.00 82.25 274 LYS A CA 1
ATOM 2227 C C . LYS A 1 274 ? 0.099 -6.921 5.121 1.00 82.25 274 LYS A C 1
ATOM 2229 O O . LYS A 1 274 ? 0.731 -6.059 5.721 1.00 82.25 274 LYS A O 1
ATOM 2234 N N . GLN A 1 275 ? -0.436 -6.705 3.920 1.00 86.50 275 GLN A N 1
ATOM 2235 C CA . GLN A 1 275 ? -0.283 -5.436 3.201 1.00 86.50 275 GLN A CA 1
ATOM 2236 C C . GLN A 1 275 ? -0.927 -4.271 3.964 1.00 86.50 275 GLN A C 1
ATOM 2238 O O . GLN A 1 275 ? -0.265 -3.261 4.183 1.00 86.50 275 GLN A O 1
ATOM 2243 N N . MET A 1 276 ? -2.173 -4.415 4.429 1.00 87.19 276 MET A N 1
ATOM 2244 C CA . MET A 1 276 ? -2.839 -3.353 5.202 1.00 87.19 276 MET A CA 1
ATOM 2245 C C . MET A 1 276 ? -2.144 -3.085 6.531 1.00 87.19 276 MET A C 1
ATOM 2247 O O . MET A 1 276 ? -1.898 -1.928 6.862 1.00 87.19 276 MET A O 1
ATOM 2251 N N . VAL A 1 277 ? -1.754 -4.141 7.254 1.00 86.00 277 VAL A N 1
ATOM 2252 C CA . VAL A 1 277 ? -0.986 -3.996 8.497 1.00 86.00 277 VAL A CA 1
ATOM 2253 C C . VAL A 1 277 ? 0.345 -3.296 8.224 1.00 86.00 277 VAL A C 1
ATOM 2255 O O . VAL A 1 277 ? 0.730 -2.423 8.987 1.00 86.00 277 VAL A O 1
ATOM 2258 N N . THR A 1 278 ? 1.020 -3.584 7.108 1.00 89.06 278 THR A N 1
ATOM 2259 C CA . THR A 1 278 ? 2.266 -2.891 6.733 1.00 89.06 278 THR A CA 1
ATOM 2260 C C . THR A 1 278 ? 2.049 -1.388 6.560 1.00 89.06 278 THR A C 1
ATOM 2262 O O . THR A 1 278 ? 2.850 -0.596 7.052 1.00 89.06 278 THR A O 1
ATOM 2265 N N . VAL A 1 279 ? 0.963 -0.981 5.891 1.00 92.00 279 VAL A N 1
ATOM 2266 C CA . VAL A 1 279 ? 0.613 0.440 5.720 1.00 92.00 279 VAL A CA 1
ATOM 2267 C C . VAL A 1 279 ? 0.276 1.085 7.066 1.00 92.00 279 VAL A C 1
ATOM 2269 O O . VAL A 1 279 ? 0.747 2.186 7.338 1.00 92.00 279 VAL A O 1
ATOM 2272 N N . LEU A 1 280 ? -0.479 0.396 7.928 1.00 90.19 280 LEU A N 1
ATOM 2273 C CA . LEU A 1 280 ? -0.814 0.880 9.271 1.00 90.19 280 LEU A CA 1
ATOM 2274 C C . LEU A 1 280 ? 0.421 1.051 10.156 1.00 90.19 280 LEU A C 1
ATOM 2276 O O . LEU A 1 280 ? 0.586 2.096 10.774 1.00 90.19 280 LEU A O 1
ATOM 2280 N N . LEU A 1 281 ? 1.318 0.065 10.188 1.00 89.25 281 LEU A N 1
ATOM 2281 C CA . LEU A 1 281 ? 2.574 0.154 10.935 1.00 89.25 281 LEU A CA 1
ATOM 2282 C C . LEU A 1 281 ? 3.434 1.309 10.412 1.00 89.25 281 LEU A C 1
ATOM 2284 O O . LEU A 1 281 ? 3.962 2.086 11.200 1.00 89.25 281 LEU A O 1
ATOM 2288 N N . ALA A 1 282 ? 3.503 1.486 9.090 1.00 90.81 282 ALA A N 1
ATOM 2289 C CA . ALA A 1 282 ? 4.191 2.615 8.477 1.00 90.81 282 ALA A CA 1
ATOM 2290 C C . ALA A 1 282 ? 3.578 3.972 8.873 1.00 90.81 282 ALA A C 1
ATOM 2292 O O . ALA A 1 282 ? 4.313 4.923 9.150 1.00 90.81 282 ALA A O 1
ATOM 2293 N N . ALA A 1 283 ? 2.249 4.070 8.936 1.00 92.06 283 ALA A N 1
ATOM 2294 C CA . ALA A 1 283 ? 1.537 5.262 9.392 1.00 92.06 283 ALA A CA 1
ATOM 2295 C C . ALA A 1 283 ? 1.780 5.548 10.885 1.00 92.06 283 ALA A C 1
ATOM 2297 O O . ALA A 1 283 ? 2.071 6.682 11.266 1.00 92.06 283 ALA A O 1
ATOM 2298 N N . LEU A 1 284 ? 1.732 4.520 11.733 1.00 90.38 284 LEU A N 1
ATOM 2299 C CA . LEU A 1 284 ? 2.000 4.623 13.170 1.00 90.38 284 LEU A CA 1
ATOM 2300 C C . LEU A 1 284 ? 3.450 5.026 13.449 1.00 90.38 284 LEU A C 1
ATOM 2302 O O . LEU A 1 284 ? 3.698 5.929 14.249 1.00 90.38 284 LEU A O 1
ATOM 2306 N N . ARG A 1 285 ? 4.405 4.425 12.730 1.00 88.62 285 ARG A N 1
ATOM 2307 C CA . ARG A 1 285 ? 5.827 4.780 12.804 1.00 88.62 285 ARG A CA 1
ATOM 2308 C C . ARG A 1 285 ? 6.046 6.239 12.442 1.00 88.62 285 ARG A C 1
ATOM 2310 O O . ARG A 1 285 ? 6.760 6.965 13.128 1.00 88.62 285 ARG A O 1
ATOM 2317 N N . SER A 1 286 ? 5.381 6.673 11.373 1.00 89.75 286 SER A N 1
ATOM 2318 C CA . SER A 1 286 ? 5.416 8.051 10.880 1.00 89.75 286 SER A CA 1
ATOM 2319 C C . SER A 1 286 ? 4.798 9.051 11.867 1.00 89.75 286 SER A C 1
ATOM 2321 O O . SER A 1 286 ? 5.196 10.213 11.878 1.00 89.75 286 SER A O 1
ATOM 2323 N N . ASN A 1 287 ? 3.888 8.591 12.732 1.00 89.19 287 ASN A N 1
ATOM 2324 C CA . ASN A 1 287 ? 3.326 9.344 13.857 1.00 89.19 287 ASN A CA 1
ATOM 2325 C C . ASN A 1 287 ? 4.167 9.278 15.145 1.00 89.19 287 ASN A C 1
ATOM 2327 O O . ASN A 1 287 ? 3.772 9.838 16.165 1.00 89.19 287 ASN A O 1
ATOM 2331 N N . GLY A 1 288 ? 5.334 8.629 15.116 1.00 87.88 288 GLY A N 1
ATOM 2332 C CA . GLY A 1 288 ? 6.249 8.554 16.254 1.00 87.88 288 GLY A CA 1
ATOM 2333 C C . GLY A 1 288 ? 5.978 7.406 17.228 1.00 87.88 288 GLY A C 1
ATOM 2334 O O . GLY A 1 288 ? 6.581 7.387 18.300 1.00 87.88 288 GLY A O 1
ATOM 2335 N N . SER A 1 289 ? 5.123 6.444 16.871 1.00 88.25 289 SER A N 1
ATOM 2336 C CA . SER A 1 289 ? 5.045 5.167 17.588 1.00 88.25 289 SER A CA 1
ATOM 2337 C C . SER A 1 289 ? 6.245 4.277 17.225 1.00 88.25 289 SER A C 1
ATOM 2339 O O . SER A 1 289 ? 6.828 4.402 16.146 1.00 88.25 289 SER A O 1
ATOM 2341 N N . PHE A 1 290 ? 6.639 3.400 18.147 1.00 86.25 290 PHE A N 1
ATOM 2342 C CA . PHE A 1 290 ? 7.752 2.442 17.999 1.00 86.25 290 PHE A CA 1
ATOM 2343 C C . PHE A 1 290 ? 7.297 0.997 18.263 1.00 86.25 290 PHE A C 1
ATOM 2345 O O . PHE A 1 290 ? 8.103 0.067 18.356 1.00 86.25 290 PHE A O 1
ATOM 2352 N N . GLY A 1 291 ? 5.997 0.804 18.478 1.00 85.44 291 GLY A N 1
ATOM 2353 C CA . GLY A 1 291 ? 5.447 -0.495 18.795 1.00 85.44 291 GLY A CA 1
ATOM 2354 C C . GLY A 1 291 ? 3.934 -0.471 18.910 1.00 85.44 291 GLY A C 1
ATOM 2355 O O . GLY A 1 291 ? 3.326 0.556 19.181 1.00 85.44 291 GLY A O 1
ATOM 2356 N N . VAL A 1 292 ? 3.327 -1.627 18.689 1.00 87.25 292 VAL A N 1
ATOM 2357 C CA . VAL A 1 292 ? 1.884 -1.825 18.791 1.00 87.25 292 VAL A CA 1
ATOM 2358 C C . VAL A 1 292 ? 1.595 -3.058 19.608 1.00 87.25 292 VAL A C 1
ATOM 2360 O O . VAL A 1 292 ? 2.386 -4.004 19.625 1.00 87.25 292 VAL A O 1
ATOM 2363 N N . HIS A 1 293 ? 0.428 -3.069 20.231 1.00 86.81 293 HIS A N 1
ATOM 2364 C CA . HIS A 1 293 ? -0.143 -4.263 20.819 1.00 86.81 293 HIS A CA 1
ATOM 2365 C C . HIS A 1 293 ? -1.532 -4.552 20.246 1.00 86.81 293 HIS A C 1
ATOM 2367 O O . HIS A 1 293 ? -2.167 -3.701 19.624 1.00 86.81 293 HIS A O 1
ATOM 2373 N N . VAL A 1 294 ? -1.979 -5.783 20.445 1.00 84.69 294 VAL A N 1
ATOM 2374 C CA . VAL A 1 294 ? -3.347 -6.235 20.220 1.00 84.69 294 VAL A CA 1
ATOM 2375 C C . VAL A 1 294 ? -3.772 -7.068 21.425 1.00 84.69 294 VAL A C 1
ATOM 2377 O O . VAL A 1 294 ? -2.969 -7.825 21.975 1.00 84.69 294 VAL A O 1
ATOM 2380 N N . CYS A 1 295 ? -5.027 -6.914 21.836 1.00 82.38 295 CYS A N 1
ATOM 2381 C CA . CYS A 1 295 ? -5.674 -7.764 22.827 1.00 82.38 295 CYS A CA 1
ATOM 2382 C C . CYS A 1 295 ? -6.610 -8.738 22.105 1.00 82.38 295 CYS A C 1
ATOM 2384 O O . CYS A 1 295 ? -7.456 -8.304 21.326 1.00 82.38 295 CYS A O 1
ATOM 2386 N N . LEU A 1 296 ? -6.441 -10.034 22.347 1.00 79.81 296 LEU A N 1
ATOM 2387 C CA . LEU A 1 296 ? -7.221 -11.114 21.745 1.00 79.81 296 LEU A CA 1
ATOM 2388 C C . LEU A 1 296 ? -7.834 -11.984 22.837 1.00 79.81 296 LEU A C 1
ATOM 2390 O O . LEU A 1 296 ? -7.284 -12.100 23.931 1.00 79.81 296 LEU A O 1
ATOM 2394 N N . ASN A 1 297 ? -8.940 -12.649 22.523 1.00 75.56 297 ASN A N 1
ATOM 2395 C CA . ASN A 1 297 ? -9.490 -13.686 23.386 1.00 75.56 297 ASN A CA 1
ATOM 2396 C C . ASN A 1 297 ? -8.690 -14.995 23.199 1.00 75.56 297 ASN A C 1
ATOM 2398 O O . ASN A 1 297 ? -8.516 -15.451 22.069 1.00 75.56 297 ASN A O 1
ATOM 2402 N N . ASP A 1 298 ? -8.222 -15.620 24.288 1.00 67.81 298 ASP A N 1
ATOM 2403 C CA . ASP A 1 298 ? -7.405 -16.857 24.289 1.00 67.81 298 ASP A CA 1
ATOM 2404 C C . ASP A 1 298 ? -8.152 -18.047 23.641 1.00 67.81 298 ASP A C 1
ATOM 2406 O O . ASP A 1 298 ? -7.561 -19.032 23.206 1.00 67.81 298 ASP A O 1
ATOM 2410 N N . VAL A 1 299 ? -9.476 -17.946 23.488 1.00 63.97 299 VAL A N 1
ATOM 2411 C CA . VAL A 1 299 ? -10.298 -18.966 22.819 1.00 63.97 299 VAL A CA 1
ATOM 2412 C C . VAL A 1 299 ? -10.156 -18.927 21.281 1.00 63.97 299 VAL A C 1
ATOM 2414 O O . VAL A 1 299 ? -10.374 -19.941 20.612 1.00 63.97 299 VAL A O 1
ATOM 2417 N N . GLN A 1 300 ? -9.743 -17.800 20.690 1.00 65.25 300 GLN A N 1
ATOM 2418 C CA . GLN A 1 300 ? -9.635 -17.602 19.235 1.00 65.25 300 GLN A CA 1
ATOM 2419 C C . GLN A 1 300 ? -8.230 -17.944 18.703 1.00 65.25 300 GLN A C 1
ATOM 2421 O O . GLN A 1 300 ? -7.466 -17.095 18.245 1.00 65.25 300 GLN A O 1
ATOM 2426 N N . CYS A 1 301 ? -7.886 -19.236 18.718 1.00 60.84 301 CYS A N 1
ATOM 2427 C CA . CYS A 1 301 ? -6.558 -19.733 18.319 1.00 60.84 301 CYS A CA 1
ATOM 2428 C C . CYS A 1 301 ? -6.115 -19.302 16.898 1.00 60.84 301 CYS A C 1
ATOM 2430 O O . CYS A 1 301 ? -4.930 -19.066 16.661 1.00 60.84 301 CYS A O 1
ATOM 2432 N N . GLY A 1 302 ? -7.059 -19.133 15.961 1.00 66.81 302 GLY A N 1
ATOM 2433 C CA . GLY A 1 302 ? -6.768 -18.697 14.589 1.00 66.81 302 GLY A CA 1
ATOM 2434 C C . GLY A 1 302 ? -6.218 -17.269 14.480 1.00 66.81 302 GLY A C 1
ATOM 2435 O O . GLY A 1 302 ? -5.363 -17.007 13.629 1.00 66.81 302 GLY A O 1
ATOM 2436 N N . ASP A 1 303 ? -6.654 -16.361 15.355 1.00 71.44 303 ASP A N 1
ATOM 2437 C CA . ASP A 1 303 ? -6.178 -14.976 15.364 1.00 71.44 303 ASP A CA 1
ATOM 2438 C C . ASP A 1 303 ? -4.788 -14.859 15.967 1.00 71.44 303 ASP A C 1
ATOM 2440 O O . ASP A 1 303 ? -3.936 -14.152 15.424 1.00 71.44 303 ASP A O 1
ATOM 2444 N N . ILE A 1 304 ? -4.510 -15.635 17.014 1.00 76.19 304 ILE A N 1
ATOM 2445 C CA . ILE A 1 304 ? -3.184 -15.707 17.631 1.00 76.19 304 ILE A CA 1
ATOM 2446 C C . ILE A 1 304 ? -2.144 -16.134 16.585 1.00 76.19 304 ILE A C 1
ATOM 2448 O O . ILE A 1 304 ? -1.170 -15.418 16.347 1.00 76.19 304 ILE A O 1
ATOM 2452 N N . ASP A 1 305 ? -2.386 -17.242 15.879 1.00 78.94 305 ASP A N 1
ATOM 2453 C CA . ASP A 1 305 ? -1.494 -17.747 14.826 1.00 78.94 305 ASP A CA 1
ATOM 2454 C C . ASP A 1 305 ? -1.260 -16.734 13.698 1.00 78.94 305 ASP A C 1
ATOM 2456 O O . ASP A 1 305 ? -0.186 -16.694 13.085 1.00 78.94 305 ASP A O 1
ATOM 2460 N N . PHE A 1 306 ? -2.275 -15.931 13.380 1.00 77.69 306 PHE A N 1
ATOM 2461 C CA . PHE A 1 306 ? -2.165 -14.879 12.382 1.00 77.69 306 PHE A CA 1
ATOM 2462 C C . PHE A 1 306 ? -1.197 -13.780 12.833 1.00 77.69 306 PHE A C 1
ATOM 2464 O O . PHE A 1 306 ? -0.270 -13.448 12.091 1.00 77.69 306 PHE A O 1
ATOM 2471 N N . TYR A 1 307 ? -1.366 -13.256 14.047 1.00 79.62 307 TYR A N 1
ATOM 2472 C CA . TYR A 1 307 ? -0.503 -12.206 14.588 1.00 79.62 307 TYR A CA 1
ATOM 2473 C C . TYR A 1 307 ? 0.933 -12.689 14.826 1.00 79.62 307 TYR A C 1
ATOM 2475 O O . TYR A 1 307 ? 1.879 -11.960 14.521 1.00 79.62 307 TYR A O 1
ATOM 2483 N N . LEU A 1 308 ? 1.124 -13.944 15.238 1.00 82.94 308 LEU A N 1
ATOM 2484 C CA . LEU A 1 308 ? 2.455 -14.557 15.321 1.00 82.94 308 LEU A CA 1
ATOM 2485 C C . LEU A 1 308 ? 3.156 -14.598 13.947 1.00 82.94 308 LEU A C 1
ATOM 2487 O O . LEU A 1 308 ? 4.346 -14.304 13.838 1.00 82.94 308 LEU A O 1
ATOM 2491 N N . LYS A 1 309 ? 2.425 -14.886 12.857 1.00 79.69 309 LYS A N 1
ATOM 2492 C CA . LYS A 1 309 ? 2.957 -14.829 11.472 1.00 79.69 309 LYS A CA 1
ATOM 2493 C C . LYS A 1 309 ? 3.227 -13.408 10.973 1.00 79.69 309 LYS A C 1
ATOM 2495 O O . LYS A 1 309 ? 3.929 -13.246 9.973 1.00 79.69 309 LYS A O 1
ATOM 2500 N N . LEU A 1 310 ? 2.647 -12.407 11.632 1.00 77.69 310 LEU A N 1
ATOM 2501 C CA . LEU A 1 310 ? 2.960 -10.989 11.471 1.00 77.69 310 LEU A CA 1
ATOM 2502 C C . LEU A 1 310 ? 4.070 -10.533 12.424 1.00 77.69 310 LEU A C 1
ATOM 2504 O O . LEU A 1 310 ? 4.201 -9.333 12.635 1.00 77.69 310 LEU A O 1
ATOM 2508 N N . GLY A 1 311 ? 4.801 -11.451 13.062 1.00 81.81 311 GLY A N 1
ATOM 2509 C CA . GLY A 1 311 ? 5.923 -11.143 13.950 1.00 81.81 311 GLY A CA 1
ATOM 2510 C C . GLY A 1 311 ? 5.539 -10.467 15.266 1.00 81.81 311 GLY A C 1
ATOM 2511 O O . GLY A 1 311 ? 6.401 -9.876 15.915 1.00 81.81 311 GLY A O 1
ATOM 2512 N N . PHE A 1 312 ? 4.266 -10.528 15.665 1.00 86.00 312 PHE A N 1
ATOM 2513 C CA . PHE A 1 312 ? 3.879 -10.177 17.027 1.00 86.00 312 PHE A CA 1
ATOM 2514 C C . PHE A 1 312 ? 4.341 -11.283 17.974 1.00 86.00 312 PHE A C 1
ATOM 2516 O O . PHE A 1 312 ? 4.345 -12.458 17.617 1.00 86.00 312 PHE A O 1
ATOM 2523 N N . ASN A 1 313 ? 4.701 -10.901 19.192 1.00 89.12 313 ASN A N 1
ATOM 2524 C CA . ASN A 1 313 ? 5.092 -11.815 20.254 1.00 89.12 313 ASN A CA 1
ATOM 2525 C C . ASN A 1 313 ? 4.140 -11.662 21.436 1.00 89.12 313 ASN A C 1
ATOM 2527 O O . ASN A 1 313 ? 3.641 -10.567 21.693 1.00 89.12 313 ASN A O 1
ATOM 2531 N N . GLU A 1 314 ? 3.906 -12.747 22.168 1.00 90.38 314 GLU A N 1
ATOM 2532 C CA . GLU A 1 314 ? 3.131 -12.700 23.408 1.00 90.38 314 GLU A CA 1
ATOM 2533 C C . GLU A 1 314 ? 3.863 -11.856 24.456 1.00 90.38 314 GLU A C 1
ATOM 2535 O O . GLU A 1 314 ? 5.017 -12.125 24.792 1.00 90.38 314 GLU A O 1
ATOM 2540 N N . ILE A 1 315 ? 3.191 -10.810 24.939 1.00 90.44 315 ILE A N 1
ATOM 2541 C CA . ILE A 1 315 ? 3.685 -9.933 26.006 1.00 90.44 315 ILE A CA 1
ATOM 2542 C C . ILE A 1 315 ? 3.121 -10.393 27.348 1.00 90.44 315 ILE A C 1
ATOM 2544 O O . ILE A 1 315 ? 3.840 -10.436 28.346 1.00 90.44 315 ILE A O 1
ATOM 2548 N N . PHE A 1 316 ? 1.823 -10.699 27.380 1.00 88.88 316 PHE A N 1
ATOM 2549 C CA . PHE A 1 316 ? 1.102 -11.025 28.603 1.00 88.88 316 PHE A CA 1
ATOM 2550 C C . PHE A 1 316 ? -0.131 -11.883 28.308 1.00 88.88 316 PHE A C 1
ATOM 2552 O O . PHE A 1 316 ? -0.771 -11.717 27.271 1.00 88.88 316 PHE A O 1
ATOM 2559 N N . ARG A 1 317 ? -0.486 -12.763 29.246 1.00 89.44 317 ARG A N 1
ATOM 2560 C CA . ARG A 1 317 ? -1.679 -13.611 29.188 1.00 89.44 317 ARG A CA 1
ATOM 2561 C C . ARG A 1 317 ? -2.420 -13.540 30.515 1.00 89.44 317 ARG A C 1
ATOM 2563 O O . ARG A 1 317 ? -1.856 -13.848 31.565 1.00 89.44 317 ARG A O 1
ATOM 2570 N N . ASP A 1 318 ? -3.678 -13.130 30.442 1.00 87.00 318 ASP A N 1
ATOM 2571 C CA . ASP A 1 318 ? -4.617 -13.087 31.553 1.00 87.00 318 ASP A CA 1
ATOM 2572 C C . ASP A 1 318 ? -5.492 -14.345 31.523 1.00 87.00 318 ASP A C 1
ATOM 2574 O O . ASP A 1 318 ? -6.454 -14.448 30.757 1.00 87.00 318 ASP A O 1
ATOM 2578 N N . ASN A 1 319 ? -5.142 -15.313 32.368 1.00 83.88 319 ASN A N 1
ATOM 2579 C CA . ASN A 1 319 ? -5.866 -16.579 32.462 1.00 83.88 319 ASN A CA 1
ATOM 2580 C C . ASN A 1 319 ? -7.261 -16.423 33.090 1.00 83.88 319 ASN A C 1
ATOM 2582 O O . ASN A 1 319 ? -8.115 -17.275 32.856 1.00 83.88 319 ASN A O 1
ATOM 2586 N N . ASP A 1 320 ? -7.502 -15.366 33.875 1.00 83.25 320 ASP A N 1
ATOM 2587 C CA . ASP A 1 320 ? -8.775 -15.178 34.578 1.00 83.25 320 ASP A CA 1
ATOM 2588 C C . ASP A 1 320 ? -9.851 -14.660 33.616 1.00 83.25 320 ASP A C 1
ATOM 2590 O O . ASP A 1 320 ? -10.992 -15.121 33.645 1.00 83.25 320 ASP A O 1
ATOM 2594 N N . ASN A 1 321 ? -9.468 -13.752 32.712 1.00 80.19 321 ASN A N 1
ATOM 2595 C CA . ASN A 1 321 ? -10.361 -13.190 31.694 1.00 80.19 321 ASN A CA 1
ATOM 2596 C C . ASN A 1 321 ? -10.235 -13.864 30.320 1.00 80.19 321 ASN A C 1
ATOM 2598 O O . ASN A 1 321 ? -10.936 -13.473 29.389 1.00 80.19 321 ASN A O 1
ATOM 2602 N N . SER A 1 322 ? -9.366 -14.876 30.189 1.00 84.12 322 SER A N 1
ATOM 2603 C CA . SER A 1 322 ? -9.049 -15.530 28.910 1.00 84.12 322 SER A CA 1
ATOM 2604 C C . SER A 1 322 ? -8.615 -14.522 27.837 1.00 84.12 322 SER A C 1
ATOM 2606 O O . SER A 1 322 ? -9.108 -14.553 26.713 1.00 84.12 322 SER A O 1
ATOM 2608 N N . LEU A 1 323 ? -7.710 -13.602 28.183 1.00 84.94 323 LEU A N 1
ATOM 2609 C CA . LEU A 1 323 ? -7.182 -12.590 27.261 1.00 84.94 323 LEU A CA 1
ATOM 2610 C C . LEU A 1 323 ? -5.683 -12.786 27.027 1.00 84.94 323 LEU A C 1
ATOM 2612 O O . LEU A 1 323 ? -4.925 -13.070 27.952 1.00 84.94 323 LEU A O 1
ATOM 2616 N N . ILE A 1 324 ? -5.238 -12.570 25.793 1.00 86.38 324 ILE A N 1
ATOM 2617 C CA . ILE A 1 324 ? -3.826 -12.542 25.410 1.00 86.38 324 ILE A CA 1
ATOM 2618 C C . ILE A 1 324 ? -3.495 -11.185 24.812 1.00 86.38 324 ILE A C 1
ATOM 2620 O O . ILE A 1 324 ? -4.179 -10.691 23.919 1.00 86.38 324 ILE A O 1
ATOM 2624 N N . TYR A 1 325 ? -2.377 -10.627 25.256 1.00 86.94 325 TYR A N 1
ATOM 2625 C CA . TYR A 1 325 ? -1.784 -9.423 24.708 1.00 86.94 325 TYR A CA 1
ATOM 2626 C C . TYR A 1 325 ? -0.567 -9.807 23.875 1.00 86.94 325 TYR A C 1
ATOM 2628 O O . TYR A 1 325 ? 0.438 -10.297 24.398 1.00 86.94 325 TYR A O 1
ATOM 2636 N N . LEU A 1 326 ? -0.653 -9.562 22.572 1.00 88.56 326 LEU A N 1
ATOM 2637 C CA . LEU A 1 326 ? 0.470 -9.697 21.653 1.00 88.56 326 LEU A CA 1
ATOM 2638 C C . LEU A 1 326 ? 0.995 -8.307 21.305 1.00 88.56 326 LEU A C 1
ATOM 2640 O O . LEU A 1 326 ? 0.216 -7.363 21.212 1.00 88.56 326 LEU A O 1
ATOM 2644 N N . GLY A 1 327 ? 2.288 -8.164 21.043 1.00 8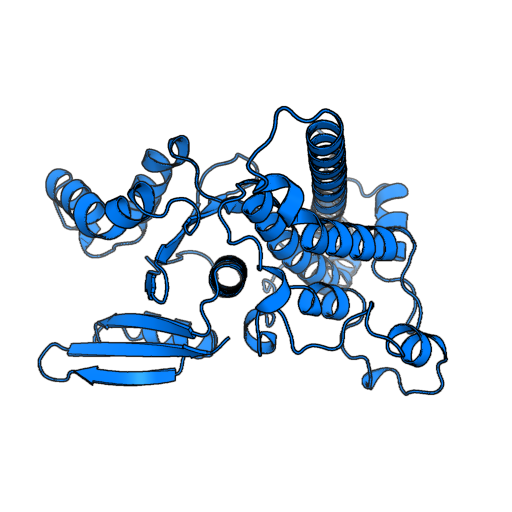7.25 327 GLY A N 1
ATOM 2645 C CA . GLY A 1 327 ? 2.815 -6.910 20.519 1.00 87.25 327 GLY A CA 1
ATOM 2646 C C . GLY A 1 327 ? 4.048 -7.054 19.652 1.00 87.25 327 GLY A C 1
ATOM 2647 O O . GLY A 1 327 ? 4.711 -8.091 19.613 1.00 87.25 327 GLY A O 1
ATOM 2648 N N . ARG A 1 328 ? 4.318 -5.985 18.911 1.00 86.06 328 ARG A N 1
ATOM 2649 C CA . ARG A 1 328 ? 5.377 -5.889 17.911 1.00 86.06 328 ARG A CA 1
ATOM 2650 C C . ARG A 1 328 ? 6.071 -4.541 18.051 1.00 86.06 328 ARG A C 1
ATOM 2652 O O . ARG A 1 328 ? 5.398 -3.520 18.120 1.00 86.06 328 ARG A O 1
ATOM 2659 N N . GLN A 1 329 ? 7.399 -4.546 18.036 1.00 83.81 329 GLN A N 1
ATOM 2660 C CA . GLN A 1 329 ? 8.216 -3.341 17.862 1.00 83.81 329 GLN A CA 1
ATOM 2661 C C . GLN A 1 329 ? 8.544 -3.161 16.375 1.00 83.81 329 GLN A C 1
ATOM 2663 O O . GLN A 1 329 ? 8.750 -4.160 15.680 1.00 83.81 329 GLN A O 1
ATOM 2668 N N . PHE A 1 330 ? 8.550 -1.920 15.888 1.00 75.94 330 PHE A N 1
ATOM 2669 C CA . PHE A 1 330 ? 8.793 -1.573 14.481 1.00 75.94 330 PHE A CA 1
ATOM 2670 C C . PHE A 1 330 ? 9.211 -0.105 14.317 1.00 75.94 330 PHE A C 1
ATOM 2672 O O . PHE A 1 330 ? 9.189 0.648 15.318 1.00 75.94 330 PHE A O 1
#

Foldseek 3Di:
DPPLQDQDPVLVVLVCQPVPDLLDHRDLLVLLLVLLLCLQVLLLLLLDPCCPPPVSVVSLVVSVVSLVVNVVSLVSLLSSLLNLLNYPPVVSSVVCNVVSVLQNLLSLLSNQLSLLSNVSPADSVLVVLQDDDDACPDPPPSVVSNVPPDDSPVNPDPSSVRSNRSQSAPPCPLLSPADDDPGRDSWDKHKHQDDPVCLVLALVLLCVQPPVNVPPDPVVSVVVCVVQPVCQCPVPSSLKMFIATPVRRTNAIWGDDQQETDGRGRVDGLNVVSSSVSSNSSRNSSRVHFKHKYKDQLVCVVVVVSVVSSVWDWPDADPVRRITMTMDTD

Radius of gyration: 20.81 Å; chains: 1; bounding box: 63×53×61 Å

Sequence (330 aa):
MSDFKNINEDDLFLFCDLFYLPFQHGNQALKILNDFYWLKNNANVLVSGNKNDPNVKSAIQEWIQRSQKFDECCHSVYTLSKKISSCANKELCHDLFSYCWDIATALTVLNAFVKWLALGCFPENINSYTQGSFTWFSKGWKESFQSGDQEPWVFRGGLISDLQRLMPVDAGNDLFVYKFPDSPTVEYYLIRPYNHMDEEQVFKVYQKIDQDSQKLTEDFKELLFDLNICPFLTLNPELTIVMHNSCDNIIGYACAVVDCILKDDLILNSSIAKQMVTVLLAALRSNGSFGVHVCLNDVQCGDIDFYLKLGFNEIFRDNDNSLIYLGRQF

InterPro domains:
  IPR016181 Acyl-CoA N-acyltransferase [SSF55729] (191-315)
  IPR051822 Glycosyl Hydrolase Family 84 [PTHR13170] (5-260)

Secondary structure (DSSP, 8-state):
--TTSS--HHHHHHHHHHT-BTTB--HHHHHHHHHHHHHHHTGGGGT-S-TTSHHHHHHHHHHHHHHHHHHHHHHHHHHHHHHHHT-S-HHHHHHHHHHHHHHHHHHHHHHHHHHHHTT--S-TTGGGG------TTSTTHHHHHHTS-S-GGGGTTHHHHHHHTTSS-TTGGGTT-----SS--S---EEEE--GGGHHHHHHHHHHH-TTGGGS-HHHHHHHHHHHTHHHHHH-GGGEEEEE-TT--EEEEEEEETTEEE-----S-HHHHHHHHHHHHHHHHHTT--EEEEEEETT-HHHHHHHHHTT-EEEEEETTTTEEEEEEE-

pLDDT: mean 83.53, std 12.02, range [35.88, 97.88]